Protein AF-A0A1F6K2G7-F1 (afdb_monomer_lite)

Radius of gyration: 23.12 Å; chains: 1; bounding box: 67×47×76 Å

pLDDT: mean 88.85, std 10.51, range [45.16, 98.5]

Foldseek 3Di:
DVLVVVLVVLLVVLLVVLQCVLCVNPSDHDDAADCLQQCLVQVVVVHQFRPPDPDQAFWFQDPNTTHHLFFNVSNVVVNVVCVVVVDDDQQLSLLSNLLSVLLSLLLLLLVQCCVAPNVVDDVVNSVVVSCLVSFLDCSSVLSSHRYPVSSLVSVLVSLVSVLCSLQPHDDDDLVSLLSSLLSQLLSLRGDCVSLVSSCVSVVVQVVDPVLVVLVVDDDVSVVVSVVSNVSSVVSNCVSLVVQLVSCCVVHVGSPDSSVVRTDHDPVVVVVCVVANPDHPVCVVVLCCQAAPAAFDFDDPPHGDRHDDPSHHYSCNSRVVVVVVVCVDVVVVVVVVDDPDVDPPD

Structure (mmCIF, N/CA/C/O backbone):
data_AF-A0A1F6K2G7-F1
#
_entry.id   AF-A0A1F6K2G7-F1
#
loop_
_atom_site.group_PDB
_atom_site.id
_atom_site.type_symbol
_atom_site.label_atom_id
_atom_site.label_alt_id
_atom_site.label_comp_id
_atom_site.label_asym_id
_atom_site.label_entity_id
_atom_site.label_seq_id
_atom_site.pdbx_PDB_ins_code
_atom_site.Cartn_x
_atom_site.Cartn_y
_atom_site.Cartn_z
_atom_site.occupancy
_atom_site.B_iso_or_equiv
_atom_site.auth_seq_id
_atom_site.auth_comp_id
_atom_site.auth_asym_id
_atom_site.auth_atom_id
_atom_site.pdbx_PDB_model_num
ATOM 1 N N . MET A 1 1 ? -15.855 21.975 7.489 1.00 73.50 1 MET A N 1
ATOM 2 C CA . MET A 1 1 ? -15.286 22.860 6.449 1.00 73.50 1 MET A CA 1
ATOM 3 C C . MET A 1 1 ? -13.780 23.096 6.616 1.00 73.50 1 MET A C 1
ATOM 5 O O . MET A 1 1 ? -13.041 22.699 5.730 1.00 73.50 1 MET A O 1
ATOM 9 N N . LYS A 1 2 ? -13.289 23.621 7.755 1.00 86.75 2 LYS A N 1
ATOM 10 C CA . LYS A 1 2 ? -11.849 23.926 7.958 1.00 86.75 2 LYS A CA 1
ATOM 11 C C . LYS A 1 2 ? -10.888 22.740 7.730 1.00 86.75 2 LYS A C 1
ATOM 13 O O . LYS A 1 2 ? -9.939 22.871 6.973 1.00 86.75 2 LYS A O 1
ATOM 18 N N . HIS A 1 3 ? -11.159 21.567 8.313 1.00 88.31 3 HIS A N 1
ATOM 19 C CA . HIS A 1 3 ? -10.301 20.380 8.126 1.00 88.31 3 HIS A CA 1
ATOM 20 C C . HIS A 1 3 ? -10.293 19.839 6.691 1.00 88.31 3 HIS A C 1
ATOM 22 O O . HIS A 1 3 ? -9.295 19.279 6.256 1.00 88.31 3 HIS A O 1
ATOM 28 N N . PHE A 1 4 ? -11.396 20.016 5.961 1.00 89.69 4 PHE A N 1
ATOM 29 C CA . PHE A 1 4 ? -11.484 19.613 4.561 1.00 89.69 4 PHE A CA 1
ATOM 30 C C . PHE A 1 4 ? -10.637 20.539 3.680 1.00 89.69 4 PHE A C 1
ATOM 32 O O . PHE A 1 4 ? -9.799 20.061 2.924 1.00 89.69 4 PHE A O 1
ATOM 39 N N . LEU A 1 5 ? -10.746 21.858 3.869 1.00 93.19 5 LEU A N 1
ATOM 40 C CA . LEU A 1 5 ? -9.878 22.816 3.180 1.00 93.19 5 LEU A CA 1
ATOM 41 C C . LEU A 1 5 ? -8.393 22.550 3.479 1.00 93.19 5 LEU A C 1
ATOM 43 O O . LEU A 1 5 ? -7.571 22.519 2.570 1.00 93.19 5 LEU A O 1
ATOM 47 N N . PHE A 1 6 ? -8.054 22.266 4.739 1.00 94.75 6 PHE A N 1
ATOM 48 C CA . PHE A 1 6 ? -6.681 21.929 5.113 1.00 94.75 6 PHE A CA 1
ATOM 49 C C . PHE A 1 6 ? -6.190 20.631 4.459 1.00 94.75 6 PHE A C 1
ATOM 51 O O . PHE A 1 6 ? -5.037 20.549 4.050 1.00 94.75 6 PHE A O 1
ATOM 58 N N . SER A 1 7 ? -7.062 19.631 4.297 1.00 96.62 7 SER A N 1
ATOM 59 C CA . SER A 1 7 ? -6.705 18.399 3.585 1.00 96.62 7 SER A CA 1
ATOM 60 C C . SER A 1 7 ? -6.397 18.631 2.104 1.00 96.62 7 SER A C 1
ATOM 62 O O . SER A 1 7 ? -5.490 17.996 1.576 1.00 96.62 7 SER A O 1
ATOM 64 N N . ILE A 1 8 ? -7.080 19.584 1.459 1.00 97.44 8 ILE A N 1
ATOM 65 C CA . ILE A 1 8 ? -6.787 19.991 0.077 1.00 97.44 8 ILE A CA 1
ATOM 66 C C . ILE A 1 8 ? -5.401 20.643 0.004 1.00 97.44 8 ILE A C 1
ATOM 68 O O . ILE A 1 8 ? -4.611 20.321 -0.878 1.00 97.44 8 ILE A O 1
ATOM 72 N N . ILE A 1 9 ? -5.071 21.509 0.965 1.00 97.38 9 ILE A N 1
ATOM 73 C CA . ILE A 1 9 ? -3.746 22.138 1.047 1.00 97.38 9 ILE A CA 1
ATOM 74 C C . ILE A 1 9 ? -2.655 21.077 1.250 1.00 97.38 9 ILE A C 1
ATOM 76 O O . ILE A 1 9 ? -1.672 21.072 0.513 1.00 97.38 9 ILE A O 1
ATOM 80 N N . ILE A 1 10 ? -2.843 20.145 2.195 1.00 97.75 10 ILE A N 1
ATOM 81 C CA . ILE A 1 10 ? -1.917 19.020 2.415 1.00 97.75 10 ILE A CA 1
ATOM 82 C C . ILE A 1 10 ? -1.720 18.228 1.122 1.00 97.75 10 ILE A C 1
ATOM 84 O O . ILE A 1 10 ? -0.583 17.918 0.772 1.00 97.75 10 ILE A O 1
ATOM 88 N N . PHE A 1 11 ? -2.814 17.907 0.424 1.00 98.50 11 PHE A N 1
ATOM 89 C CA . PHE A 1 11 ? -2.767 17.162 -0.828 1.00 98.50 11 PHE A CA 1
ATOM 90 C C . PHE A 1 11 ? -1.877 17.861 -1.853 1.00 98.50 11 PHE A C 1
ATOM 92 O O . PHE A 1 11 ? -0.931 17.249 -2.338 1.00 98.50 11 PHE A O 1
ATOM 99 N N . PHE A 1 12 ? -2.142 19.136 -2.152 1.00 98.31 12 PHE A N 1
ATOM 100 C CA . PHE A 1 12 ? -1.388 19.860 -3.174 1.00 98.31 12 PHE A CA 1
ATOM 101 C C . PHE A 1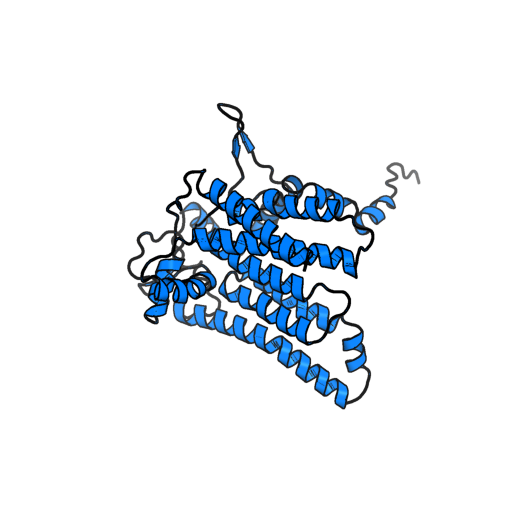 12 ? 0.070 20.079 -2.773 1.00 98.31 12 PHE A C 1
ATOM 103 O O . PHE A 1 12 ? 0.948 19.880 -3.606 1.00 98.31 12 PHE A O 1
ATOM 110 N N . ILE A 1 13 ? 0.357 20.409 -1.509 1.00 98.00 13 ILE A N 1
ATOM 111 C CA . ILE A 1 13 ? 1.743 20.530 -1.032 1.00 98.00 13 ILE A CA 1
ATOM 112 C C . ILE A 1 13 ? 2.484 19.205 -1.224 1.00 98.00 13 ILE A C 1
ATOM 114 O O . ILE A 1 13 ? 3.559 19.186 -1.821 1.00 98.00 13 ILE A O 1
ATOM 118 N N . ALA A 1 14 ? 1.906 18.092 -0.764 1.00 97.69 14 ALA A N 1
ATOM 119 C CA . ALA A 1 14 ? 2.516 16.778 -0.929 1.00 97.69 14 ALA A CA 1
ATOM 120 C C . ALA A 1 14 ? 2.704 16.428 -2.410 1.00 97.69 14 ALA A C 1
ATOM 122 O O . ALA A 1 14 ? 3.775 15.968 -2.792 1.00 97.69 14 ALA A O 1
ATOM 123 N N . PHE A 1 15 ? 1.690 16.687 -3.239 1.00 97.94 15 PHE A N 1
ATOM 124 C CA . PHE A 1 15 ? 1.722 16.433 -4.675 1.00 97.94 15 PHE A CA 1
ATOM 125 C C . PHE A 1 15 ? 2.868 17.188 -5.345 1.00 97.94 15 PHE A C 1
ATOM 127 O O . PHE A 1 15 ? 3.693 16.574 -6.015 1.00 97.94 15 PHE A O 1
ATOM 134 N N . PHE A 1 16 ? 2.967 18.503 -5.133 1.00 97.44 16 PHE A N 1
ATOM 135 C CA . PHE A 1 16 ? 4.000 19.324 -5.762 1.00 97.44 16 PHE A CA 1
ATOM 136 C C . PHE A 1 16 ? 5.402 18.984 -5.261 1.00 97.44 16 PHE A C 1
ATOM 138 O O . PHE A 1 16 ? 6.321 18.914 -6.073 1.00 97.44 16 PHE A O 1
ATOM 145 N N . VAL A 1 17 ? 5.574 18.718 -3.963 1.00 97.06 17 VAL A N 1
ATOM 146 C CA . VAL A 1 17 ? 6.877 18.307 -3.418 1.00 97.06 17 VAL A CA 1
ATOM 147 C C . VAL A 1 17 ? 7.301 16.957 -3.999 1.00 97.06 17 VAL A C 1
ATOM 149 O O . VAL A 1 17 ? 8.426 16.827 -4.475 1.00 97.06 17 VAL A O 1
ATOM 152 N N . TYR A 1 18 ? 6.408 15.966 -4.023 1.00 96.69 18 TYR A N 1
ATOM 153 C CA . TYR A 1 18 ? 6.717 14.643 -4.574 1.00 96.69 18 TYR A CA 1
ATOM 154 C C . TYR A 1 18 ? 6.962 14.706 -6.084 1.00 96.69 18 TYR A C 1
ATOM 156 O O . TYR A 1 18 ? 7.855 14.030 -6.591 1.00 96.69 18 TYR A O 1
ATOM 164 N N . PHE A 1 19 ? 6.216 15.550 -6.798 1.00 95.75 19 PHE A N 1
ATOM 165 C CA . PHE A 1 19 ? 6.413 15.786 -8.223 1.00 95.75 19 PHE A CA 1
ATOM 166 C C . PHE A 1 19 ? 7.762 16.443 -8.507 1.00 95.75 19 PHE A C 1
ATOM 168 O O . PHE A 1 19 ? 8.515 15.955 -9.350 1.00 95.75 19 PHE A O 1
ATOM 175 N N . ALA A 1 20 ? 8.117 17.493 -7.767 1.00 95.06 20 ALA A N 1
ATOM 176 C CA . ALA A 1 20 ? 9.411 18.149 -7.895 1.00 95.06 20 ALA A CA 1
ATOM 177 C C . ALA A 1 20 ? 10.554 17.168 -7.600 1.00 95.06 20 ALA A C 1
ATOM 179 O O . ALA A 1 20 ? 11.440 16.995 -8.430 1.00 95.06 20 ALA A O 1
ATOM 180 N N . VAL A 1 21 ? 10.503 16.446 -6.478 1.00 92.75 21 VAL A N 1
ATOM 181 C CA . VAL A 1 21 ? 11.562 15.496 -6.106 1.00 92.75 21 VAL A CA 1
ATOM 182 C C . VAL A 1 21 ? 11.652 14.328 -7.092 1.00 92.75 21 VAL A C 1
ATOM 184 O O . VAL A 1 21 ? 12.736 14.045 -7.603 1.00 92.75 21 VAL A O 1
ATOM 187 N N . GLY A 1 22 ? 10.533 13.675 -7.415 1.00 91.12 22 GLY A N 1
ATOM 188 C CA . GLY A 1 22 ? 10.515 12.509 -8.305 1.00 91.12 22 GLY A CA 1
ATOM 189 C C . GLY A 1 22 ? 10.949 12.826 -9.741 1.00 91.12 22 GLY A C 1
ATOM 190 O O . GLY A 1 22 ? 11.541 11.986 -10.420 1.00 91.12 22 GLY A O 1
ATOM 191 N N . THR A 1 23 ? 10.745 14.068 -10.192 1.00 91.88 23 THR A N 1
ATOM 192 C CA . THR A 1 23 ? 11.251 14.554 -11.489 1.00 91.88 23 THR A CA 1
ATOM 193 C C . THR A 1 23 ? 12.647 15.172 -11.411 1.00 91.88 23 THR A C 1
ATOM 195 O O . THR A 1 23 ? 13.153 15.645 -12.429 1.00 91.88 23 THR A O 1
ATOM 198 N N . GLN A 1 24 ? 13.290 15.184 -10.237 1.00 89.38 24 GLN A N 1
ATOM 199 C CA . GLN A 1 24 ? 14.536 15.921 -9.986 1.00 89.38 24 GLN A CA 1
ATOM 200 C C . GLN A 1 24 ? 14.455 17.382 -10.449 1.00 89.38 24 GLN A C 1
ATOM 202 O O . GLN A 1 24 ? 15.362 17.897 -11.099 1.00 89.38 24 GLN A O 1
ATOM 207 N N . TYR A 1 25 ? 13.334 18.031 -10.145 1.00 90.31 25 TYR A N 1
ATOM 208 C CA . TYR A 1 25 ? 13.034 19.426 -10.461 1.00 90.31 25 TYR A CA 1
ATOM 209 C C . TYR A 1 25 ? 12.956 19.739 -11.965 1.00 90.31 25 TYR A C 1
ATOM 211 O O . TYR A 1 25 ? 12.887 20.905 -12.343 1.00 90.31 25 TYR A O 1
ATOM 219 N N . LYS A 1 26 ? 12.903 18.715 -12.832 1.00 89.50 26 LYS A N 1
ATOM 220 C CA . LYS A 1 26 ? 12.678 18.874 -14.281 1.00 89.50 26 LYS A CA 1
ATOM 221 C C . LYS A 1 26 ? 11.197 18.938 -14.662 1.00 89.50 26 LYS A C 1
ATOM 223 O O . LYS A 1 26 ? 10.893 19.203 -15.820 1.00 89.50 26 LYS A O 1
ATOM 228 N N . PHE A 1 27 ? 10.289 18.628 -13.729 1.00 85.81 27 PHE A N 1
ATOM 229 C CA . PHE A 1 27 ? 8.829 18.625 -13.917 1.00 85.81 27 PHE A CA 1
ATOM 230 C C . PHE A 1 27 ? 8.339 17.814 -15.133 1.00 85.81 27 PHE A C 1
ATOM 232 O O . PHE A 1 27 ? 7.247 18.029 -15.654 1.00 85.81 27 PHE A O 1
ATOM 239 N N . SER A 1 28 ? 9.135 16.830 -15.551 1.00 84.50 28 SER A N 1
ATOM 240 C CA . SER A 1 28 ? 8.831 15.860 -16.599 1.00 84.50 28 SER A CA 1
ATOM 241 C C . SER A 1 28 ? 8.964 14.450 -16.019 1.00 84.50 28 SER A C 1
ATOM 243 O O . SER A 1 28 ? 9.959 14.163 -15.343 1.00 84.50 28 SER A O 1
ATOM 245 N N . PRO A 1 29 ? 7.969 13.564 -16.220 1.00 80.44 29 PRO A N 1
ATOM 246 C CA . PRO A 1 29 ? 8.067 12.184 -15.767 1.00 80.44 29 PRO A CA 1
ATOM 247 C C . PRO A 1 29 ? 9.293 11.515 -16.376 1.00 80.44 29 PRO A C 1
ATOM 249 O O . PRO A 1 29 ? 9.527 11.595 -17.581 1.00 80.44 29 PRO A O 1
ATOM 252 N N . LYS A 1 30 ? 10.066 10.826 -15.543 1.00 76.88 30 LYS A N 1
ATOM 253 C CA . LYS A 1 30 ? 11.159 9.994 -16.031 1.00 76.88 30 LYS A CA 1
ATOM 254 C C . LYS A 1 30 ? 10.603 8.709 -16.622 1.00 76.88 30 LYS A C 1
ATOM 256 O O . LYS A 1 30 ? 9.658 8.138 -16.077 1.00 76.88 30 LYS A O 1
ATOM 261 N N . TRP A 1 31 ? 11.232 8.238 -17.695 1.00 70.12 31 TRP A N 1
ATOM 262 C CA . TRP A 1 31 ? 10.995 6.881 -18.160 1.00 70.12 31 TRP A CA 1
ATOM 263 C C . TRP A 1 31 ? 11.470 5.891 -17.095 1.00 70.12 31 TRP A C 1
ATOM 265 O O . TRP A 1 31 ? 12.536 6.053 -16.498 1.00 70.12 31 TRP A O 1
ATOM 275 N N . VAL A 1 32 ? 10.632 4.900 -16.829 1.00 82.00 32 VAL A N 1
ATOM 276 C CA . VAL A 1 32 ? 10.792 3.888 -15.788 1.00 82.00 32 VAL A CA 1
ATOM 277 C C . VAL A 1 32 ? 10.192 2.591 -16.307 1.00 82.00 32 VAL A C 1
ATOM 279 O O . VAL A 1 32 ? 9.342 2.618 -17.196 1.00 82.00 32 VAL A O 1
ATOM 282 N N . LEU A 1 33 ? 10.614 1.459 -15.743 1.00 88.50 33 LEU A N 1
ATOM 283 C CA . LEU A 1 33 ? 10.043 0.163 -16.091 1.00 88.50 33 LEU A CA 1
ATOM 284 C C . LEU A 1 33 ? 8.530 0.168 -15.835 1.00 88.50 33 LEU A C 1
ATOM 286 O O . LEU A 1 33 ? 8.105 0.331 -14.688 1.00 88.50 33 LEU A O 1
ATOM 290 N N . ASP A 1 34 ? 7.737 -0.014 -16.888 1.00 91.81 34 ASP A N 1
ATOM 291 C CA . ASP A 1 34 ? 6.281 0.095 -16.846 1.00 91.81 34 ASP A CA 1
ATOM 292 C C . ASP A 1 34 ? 5.611 -1.037 -17.628 1.00 91.81 34 ASP A C 1
ATOM 294 O O . ASP A 1 34 ? 5.547 -1.035 -18.856 1.00 91.81 34 ASP A O 1
ATOM 298 N N . TYR A 1 35 ? 5.057 -1.985 -16.879 1.00 94.38 35 TYR A N 1
ATOM 299 C CA . TYR A 1 35 ? 4.206 -3.043 -17.415 1.00 94.38 35 TYR A CA 1
ATOM 300 C C . TYR A 1 35 ? 2.716 -2.771 -17.207 1.00 94.38 35 TYR A C 1
ATOM 302 O O . TYR A 1 35 ? 1.890 -3.489 -17.761 1.00 94.38 35 TYR A O 1
ATOM 310 N N . HIS A 1 36 ? 2.345 -1.738 -16.445 1.00 95.00 36 HIS A N 1
ATOM 311 C CA . HIS A 1 36 ? 0.945 -1.448 -16.125 1.00 95.00 36 HIS A CA 1
ATOM 312 C C . HIS A 1 36 ? 0.221 -0.839 -17.321 1.00 95.00 36 HIS A C 1
ATOM 314 O O . HIS A 1 36 ? -0.919 -1.217 -17.592 1.00 95.00 36 HIS A O 1
ATOM 320 N N . ASN A 1 37 ? 0.881 0.049 -18.076 1.00 94.81 37 ASN A N 1
ATOM 321 C CA . ASN A 1 37 ? 0.301 0.577 -19.315 1.00 94.81 37 ASN A CA 1
ATOM 322 C C . ASN A 1 37 ? 0.110 -0.518 -20.373 1.00 94.81 37 ASN A C 1
ATOM 324 O O . ASN A 1 37 ? -0.945 -0.568 -21.009 1.00 94.81 37 ASN A O 1
ATOM 328 N N . LEU A 1 38 ? 1.097 -1.408 -20.514 1.00 94.75 38 LEU A N 1
ATOM 329 C CA . LEU A 1 38 ? 1.059 -2.544 -21.440 1.00 94.75 38 LEU A CA 1
ATOM 330 C C . LEU A 1 38 ? -0.015 -3.567 -21.046 1.00 94.75 38 LEU A C 1
ATOM 332 O O . LEU A 1 38 ? -0.784 -4.032 -21.890 1.00 94.75 38 LEU A O 1
ATOM 336 N N . LEU A 1 39 ? -0.116 -3.881 -19.752 1.00 95.56 39 LEU A N 1
ATOM 337 C CA . LEU A 1 39 ? -1.159 -4.758 -19.234 1.00 95.56 39 LEU A CA 1
ATOM 338 C C . LEU A 1 39 ? -2.546 -4.133 -19.423 1.00 95.56 39 LEU A C 1
ATOM 340 O O . LEU A 1 39 ? -3.457 -4.824 -19.856 1.00 95.56 39 LEU A O 1
ATOM 344 N N . SER A 1 40 ? -2.707 -2.829 -19.183 1.00 95.75 40 SER A N 1
ATOM 345 C CA . SER A 1 40 ? -3.968 -2.113 -19.432 1.00 95.75 40 SER A CA 1
ATOM 346 C C . SER A 1 40 ? -4.423 -2.234 -20.893 1.00 95.75 40 SER A C 1
ATOM 348 O O . SER A 1 40 ? -5.568 -2.604 -21.145 1.00 95.75 40 SER A O 1
ATOM 350 N N . GLN A 1 41 ? -3.526 -2.023 -21.863 1.00 94.38 41 GLN A N 1
ATOM 351 C CA . GLN A 1 41 ? -3.837 -2.240 -23.284 1.00 94.38 41 GLN A CA 1
ATOM 352 C C . GLN A 1 41 ? -4.216 -3.689 -23.597 1.00 94.38 41 GLN A C 1
ATOM 354 O O . GLN A 1 41 ? -5.119 -3.943 -24.395 1.00 94.38 41 GLN A O 1
ATOM 359 N N . SER A 1 42 ? -3.535 -4.644 -22.970 1.00 95.31 42 SER A N 1
ATOM 360 C CA . SER A 1 42 ? -3.833 -6.065 -23.147 1.00 95.31 42 SER A CA 1
ATOM 361 C C . SER A 1 42 ? -5.232 -6.394 -22.618 1.00 95.31 42 SER A C 1
ATOM 363 O O . SER A 1 42 ? -6.021 -7.018 -23.326 1.00 95.31 42 SER A O 1
ATOM 365 N N . LEU A 1 43 ? -5.594 -5.871 -21.441 1.00 95.44 43 LEU A N 1
ATOM 366 C CA . LEU A 1 43 ? -6.912 -6.060 -20.826 1.00 95.44 43 LEU A CA 1
ATOM 367 C C . LEU A 1 43 ? -8.048 -5.451 -21.650 1.00 95.44 43 LEU A C 1
ATOM 369 O O . LEU A 1 43 ? -9.107 -6.066 -21.751 1.00 95.44 43 LEU A O 1
ATOM 373 N N . ILE A 1 44 ? -7.827 -4.287 -22.272 1.00 93.56 44 ILE A N 1
ATOM 374 C CA . ILE A 1 44 ? -8.794 -3.671 -23.202 1.00 93.56 44 ILE A CA 1
ATOM 375 C C . ILE A 1 44 ? -9.113 -4.621 -24.368 1.00 93.56 44 ILE A C 1
ATOM 377 O O . ILE A 1 44 ? -10.245 -4.663 -24.840 1.00 93.56 44 ILE A O 1
ATOM 381 N N . ASN A 1 45 ? -8.139 -5.430 -24.785 1.00 93.12 45 ASN A N 1
ATOM 382 C CA . ASN A 1 45 ? -8.286 -6.444 -25.828 1.00 93.12 45 ASN A CA 1
ATOM 383 C C . ASN A 1 45 ? -8.607 -7.846 -25.273 1.00 93.12 45 ASN A C 1
ATOM 385 O O . ASN A 1 45 ? -8.396 -8.841 -25.965 1.00 93.12 45 ASN A O 1
ATOM 389 N N . PHE A 1 46 ? -9.087 -7.943 -24.027 1.00 94.06 46 PHE A N 1
ATOM 390 C CA . PHE A 1 46 ? -9.417 -9.202 -23.342 1.00 94.06 46 PHE A CA 1
ATOM 391 C C . PHE A 1 46 ? -8.242 -10.192 -23.224 1.00 94.06 46 PHE A C 1
ATOM 393 O O . PHE A 1 46 ? -8.436 -11.408 -23.172 1.00 94.06 46 PHE A O 1
ATOM 400 N N . ARG A 1 47 ? -7.010 -9.678 -23.151 1.00 95.25 47 ARG A N 1
ATOM 401 C CA . ARG A 1 47 ? -5.783 -10.456 -22.935 1.00 95.25 47 ARG A CA 1
ATOM 402 C C . ARG A 1 47 ? -5.220 -10.215 -21.542 1.00 95.25 47 ARG A C 1
ATOM 404 O O . ARG A 1 47 ? -5.293 -9.111 -21.009 1.00 95.25 47 ARG A O 1
ATOM 411 N N . LEU A 1 48 ? -4.625 -11.258 -20.970 1.00 95.19 48 LEU A N 1
ATOM 412 C CA . LEU A 1 48 ? -3.903 -11.177 -19.694 1.00 95.19 48 LEU A CA 1
ATOM 413 C C . LEU A 1 48 ? -2.382 -11.184 -19.874 1.00 95.19 48 LEU A C 1
ATOM 415 O O . LEU A 1 48 ? -1.653 -10.865 -18.937 1.00 95.19 48 LEU A O 1
ATOM 419 N N . ASP A 1 49 ? -1.911 -11.585 -21.053 1.00 96.62 49 ASP A N 1
ATOM 420 C CA . ASP A 1 49 ? -0.506 -11.555 -21.429 1.00 96.62 49 ASP A CA 1
ATOM 421 C C . ASP A 1 49 ? -0.115 -10.202 -22.019 1.00 96.62 49 ASP A C 1
ATOM 423 O O . ASP A 1 49 ? -0.949 -9.510 -22.597 1.00 96.62 49 ASP A O 1
ATOM 427 N N . ILE A 1 50 ? 1.164 -9.857 -21.902 1.00 96.56 50 ILE A N 1
ATOM 428 C CA . ILE A 1 50 ? 1.761 -8.678 -22.517 1.00 96.56 50 ILE A CA 1
ATOM 429 C C . ILE A 1 50 ? 2.451 -9.126 -23.813 1.00 96.56 50 ILE A C 1
ATOM 431 O O . ILE A 1 50 ? 3.501 -9.771 -23.749 1.00 96.56 50 ILE A O 1
ATOM 435 N N . PRO A 1 51 ? 1.894 -8.815 -24.995 1.00 95.19 51 PRO A N 1
ATOM 436 C CA . PRO A 1 51 ? 2.525 -9.178 -26.255 1.00 95.19 51 PRO A CA 1
ATOM 437 C C . PRO A 1 51 ? 3.770 -8.317 -26.495 1.00 95.19 51 PRO A C 1
ATOM 439 O O . PRO A 1 51 ? 3.708 -7.096 -26.374 1.00 95.19 51 PRO A O 1
ATOM 442 N N . ASN A 1 52 ? 4.880 -8.956 -26.878 1.00 93.06 52 ASN A N 1
ATOM 443 C CA . ASN A 1 52 ? 6.137 -8.308 -27.277 1.00 93.06 52 ASN A CA 1
ATOM 444 C C . ASN A 1 52 ? 6.584 -7.184 -26.319 1.00 93.06 52 ASN A C 1
ATOM 446 O O . ASN A 1 52 ? 6.703 -6.029 -26.743 1.00 93.06 52 ASN A O 1
ATOM 450 N N . PRO A 1 53 ? 6.797 -7.484 -25.022 1.00 94.25 53 PRO A N 1
ATOM 451 C CA . PRO A 1 53 ? 7.210 -6.460 -24.080 1.00 94.25 53 PRO A CA 1
ATOM 452 C C . PRO A 1 53 ? 8.596 -5.912 -24.477 1.00 94.25 53 PRO A C 1
ATOM 454 O O . PRO A 1 53 ? 9.444 -6.671 -24.947 1.00 94.25 53 PRO A O 1
ATOM 457 N N . PRO A 1 54 ? 8.865 -4.609 -24.274 1.00 92.25 54 PRO A N 1
ATOM 458 C CA . PRO A 1 54 ? 10.145 -3.991 -24.642 1.00 92.25 54 PRO A CA 1
ATOM 459 C C . PRO A 1 54 ? 11.333 -4.542 -23.836 1.00 92.25 54 PRO A C 1
ATOM 461 O O . PRO A 1 54 ? 12.485 -4.385 -24.224 1.00 92.25 54 PRO A O 1
ATOM 464 N N . THR A 1 55 ? 11.049 -5.159 -22.693 1.00 93.56 55 THR A N 1
ATOM 465 C CA . THR A 1 55 ? 11.987 -5.893 -21.847 1.00 93.56 55 THR A CA 1
ATOM 466 C C . THR A 1 55 ? 11.218 -7.000 -21.136 1.00 93.56 55 THR A C 1
ATOM 468 O O . THR A 1 55 ? 10.017 -6.869 -20.898 1.00 93.56 55 THR A O 1
ATOM 471 N N . THR A 1 56 ? 11.897 -8.097 -20.830 1.00 94.62 56 THR A N 1
ATOM 472 C CA . THR A 1 56 ? 11.325 -9.274 -20.166 1.00 94.62 56 THR A CA 1
ATOM 473 C C . THR A 1 56 ? 11.623 -9.309 -18.670 1.00 94.62 56 THR A C 1
ATOM 475 O O . THR A 1 56 ? 11.082 -10.146 -17.956 1.00 94.62 56 THR A O 1
ATOM 478 N N . TYR A 1 57 ? 12.415 -8.353 -18.176 1.00 93.00 57 TYR A N 1
ATOM 479 C CA . TYR A 1 57 ? 12.847 -8.290 -16.785 1.00 93.00 57 TYR A CA 1
ATOM 480 C C . TYR A 1 57 ? 11.665 -8.268 -15.801 1.00 93.00 57 TYR A C 1
ATOM 482 O O . TYR A 1 57 ? 10.789 -7.408 -15.889 1.00 93.00 57 TYR A O 1
ATOM 490 N N . ASP A 1 58 ? 11.661 -9.185 -14.842 1.00 91.94 58 ASP A N 1
ATOM 491 C CA . ASP A 1 58 ? 10.605 -9.474 -13.870 1.00 91.94 58 ASP A CA 1
ATOM 492 C C . ASP A 1 58 ? 9.231 -9.884 -14.460 1.00 91.94 58 ASP A C 1
ATOM 494 O O . ASP A 1 58 ? 8.206 -9.867 -13.758 1.00 91.94 58 ASP A O 1
ATOM 498 N N . LEU A 1 59 ? 9.169 -10.275 -15.737 1.00 95.50 59 LEU A N 1
ATOM 499 C CA . LEU A 1 59 ? 7.982 -10.905 -16.324 1.00 95.50 59 LEU A CA 1
ATOM 500 C C . LEU A 1 59 ? 8.059 -12.426 -16.208 1.00 95.50 59 LEU A C 1
ATOM 502 O O . LEU A 1 59 ? 9.130 -13.017 -16.232 1.00 95.50 59 LEU A O 1
ATOM 506 N N . ALA A 1 60 ? 6.899 -13.068 -16.108 1.00 96.00 60 ALA A N 1
ATOM 507 C CA . ALA A 1 60 ? 6.782 -14.518 -16.095 1.00 96.00 60 ALA A CA 1
ATOM 508 C C . ALA A 1 60 ? 6.558 -15.061 -17.511 1.00 96.00 60 ALA A C 1
ATOM 510 O O . ALA A 1 60 ? 5.583 -14.671 -18.159 1.00 96.00 60 ALA A O 1
ATOM 511 N N . TYR A 1 61 ? 7.409 -15.982 -17.969 1.00 96.69 61 TYR A N 1
ATOM 512 C CA . TYR A 1 61 ? 7.240 -16.656 -19.257 1.00 96.69 61 TYR A CA 1
ATOM 513 C C . TYR A 1 61 ? 6.538 -18.004 -19.100 1.00 96.69 61 TYR A C 1
ATOM 515 O O . TYR A 1 61 ? 7.110 -18.963 -18.586 1.00 96.69 61 TYR A O 1
ATOM 523 N N . PHE A 1 62 ? 5.296 -18.106 -19.568 1.00 97.19 62 PHE A N 1
ATOM 524 C CA . PHE A 1 62 ? 4.517 -19.338 -19.453 1.00 97.19 62 PHE A CA 1
ATOM 525 C C . PHE A 1 62 ? 3.659 -19.577 -20.694 1.00 97.19 62 PHE A C 1
ATOM 527 O O . PHE A 1 62 ? 2.988 -18.670 -21.186 1.00 97.19 62 PHE A O 1
ATOM 534 N N . GLY A 1 63 ? 3.671 -20.807 -21.215 1.00 95.69 63 GLY A N 1
ATOM 535 C CA . GLY A 1 63 ? 2.850 -21.187 -22.371 1.00 95.69 63 GLY A CA 1
ATOM 536 C C . GLY A 1 63 ? 3.092 -20.322 -23.616 1.00 95.69 63 GLY A C 1
ATOM 537 O O . GLY A 1 63 ? 2.143 -19.994 -24.325 1.00 95.69 63 GLY A O 1
ATOM 538 N N . GLY A 1 64 ? 4.338 -19.894 -23.848 1.00 96.19 64 GLY A N 1
ATOM 539 C CA . GLY A 1 64 ? 4.704 -19.041 -24.984 1.00 96.19 64 GLY A CA 1
ATOM 540 C C . GLY A 1 64 ? 4.355 -17.556 -24.826 1.00 96.19 64 GLY A C 1
ATOM 541 O O . GLY A 1 64 ? 4.497 -16.798 -25.783 1.00 96.19 64 GLY A O 1
ATOM 542 N N . LYS A 1 65 ? 3.883 -17.131 -23.648 1.00 97.31 65 LYS A N 1
ATOM 543 C CA . LYS A 1 65 ? 3.388 -15.775 -23.374 1.00 97.31 65 LYS A CA 1
ATOM 544 C C . LYS A 1 65 ? 4.094 -15.149 -22.175 1.00 97.31 65 LYS A C 1
ATOM 546 O O . LYS A 1 65 ? 4.546 -15.855 -21.276 1.00 97.31 65 LYS A O 1
ATOM 551 N N . TRP A 1 66 ? 4.135 -13.819 -22.151 1.00 97.50 66 TRP A N 1
ATOM 552 C CA . TRP A 1 66 ? 4.681 -13.036 -21.044 1.00 97.50 66 TRP A CA 1
ATOM 553 C C . TRP A 1 66 ? 3.565 -12.502 -20.154 1.00 97.50 66 TRP A C 1
ATOM 555 O O . TRP A 1 66 ? 2.625 -11.878 -20.640 1.00 97.50 66 TRP A O 1
ATOM 565 N N . TYR A 1 67 ? 3.681 -12.700 -18.847 1.00 96.75 67 TYR A N 1
ATOM 566 C CA . TYR A 1 67 ? 2.711 -12.234 -17.861 1.00 96.75 67 TYR A CA 1
ATOM 567 C C . TYR A 1 67 ? 3.378 -11.330 -16.830 1.00 96.75 67 TYR A C 1
ATOM 569 O O . TYR A 1 67 ? 4.481 -11.606 -16.361 1.00 96.75 67 TYR A O 1
ATOM 577 N N . ALA A 1 68 ? 2.684 -10.270 -16.418 1.00 93.12 68 ALA A N 1
ATOM 578 C CA . ALA A 1 68 ? 3.138 -9.457 -15.297 1.00 93.12 68 ALA A CA 1
ATOM 579 C C . ALA A 1 68 ? 3.038 -10.265 -13.996 1.00 93.12 68 ALA A C 1
ATOM 581 O O . ALA A 1 68 ? 1.988 -10.826 -13.702 1.00 93.12 68 ALA A O 1
ATOM 582 N N . THR A 1 69 ? 4.095 -10.317 -13.193 1.00 88.25 69 THR A N 1
ATOM 583 C CA . THR A 1 69 ? 4.088 -10.995 -11.878 1.00 88.25 69 THR A CA 1
ATOM 584 C C . THR A 1 69 ? 3.399 -10.165 -10.785 1.00 88.25 69 THR A C 1
ATOM 586 O O . THR A 1 69 ? 3.039 -10.674 -9.724 1.00 88.25 69 THR A O 1
ATOM 589 N N . TRP A 1 70 ? 3.176 -8.881 -11.060 1.00 83.31 70 TRP A N 1
ATOM 590 C CA . TRP A 1 70 ? 2.547 -7.903 -10.174 1.00 83.31 70 TRP A CA 1
ATOM 591 C C . TRP A 1 70 ? 1.019 -7.946 -10.244 1.00 83.31 70 TRP A C 1
ATOM 593 O O . TRP A 1 70 ? 0.432 -8.555 -11.141 1.00 83.31 70 TRP A O 1
ATOM 603 N N . GLY A 1 71 ? 0.367 -7.258 -9.309 1.00 84.75 71 GLY A N 1
ATOM 604 C CA . GLY A 1 71 ? -1.080 -7.117 -9.322 1.00 84.75 71 GLY A CA 1
ATOM 605 C C . GLY A 1 71 ? -1.617 -6.357 -10.531 1.00 84.75 71 GLY A C 1
ATOM 606 O O . GLY A 1 71 ? -0.987 -5.450 -11.071 1.00 84.75 71 GLY A O 1
ATOM 607 N N . ILE A 1 72 ? -2.841 -6.711 -10.913 1.00 93.06 72 ILE A N 1
ATOM 608 C CA . ILE A 1 72 ? -3.611 -6.092 -11.994 1.00 93.06 72 ILE A CA 1
ATOM 609 C C . ILE A 1 72 ? -4.167 -4.706 -11.617 1.00 93.06 72 ILE A C 1
ATOM 611 O O . ILE A 1 72 ? -4.584 -3.940 -12.484 1.00 93.06 72 ILE A O 1
ATOM 615 N N . LEU A 1 73 ? -4.186 -4.362 -10.325 1.00 94.31 73 LEU A N 1
ATOM 616 C CA . LEU A 1 73 ? -4.871 -3.179 -9.802 1.00 94.31 73 LEU A CA 1
ATOM 617 C C . LEU A 1 73 ? -4.458 -1.851 -10.474 1.00 94.31 73 LEU A C 1
ATOM 619 O O . LEU A 1 73 ? -5.360 -1.099 -10.853 1.00 94.31 73 LEU A O 1
ATOM 623 N N . PRO A 1 74 ? -3.163 -1.535 -10.681 1.00 95.25 74 PRO A N 1
ATOM 624 C CA . PRO A 1 74 ? -2.791 -0.300 -11.370 1.00 95.25 74 PRO A CA 1
ATOM 625 C C . PRO A 1 74 ? -3.245 -0.283 -12.834 1.00 95.25 74 PRO A C 1
ATOM 627 O O . PRO A 1 74 ? -3.701 0.752 -13.317 1.00 95.25 74 PRO A O 1
ATOM 630 N N . ALA A 1 75 ? -3.186 -1.428 -13.522 1.00 95.81 75 ALA A N 1
ATOM 631 C CA . ALA A 1 75 ? -3.658 -1.553 -14.898 1.00 95.81 75 ALA A CA 1
ATOM 632 C C . ALA A 1 75 ? -5.168 -1.285 -15.004 1.00 95.81 75 ALA A C 1
ATOM 634 O O . ALA A 1 75 ? -5.587 -0.547 -15.890 1.00 95.81 75 ALA A O 1
ATOM 635 N N . LEU A 1 76 ? -5.982 -1.774 -14.057 1.00 96.06 76 LEU A N 1
ATOM 636 C CA . LEU A 1 76 ? -7.426 -1.485 -14.027 1.00 96.06 76 LEU A CA 1
ATOM 637 C C . LEU A 1 76 ? -7.733 0.014 -13.901 1.00 96.06 76 LEU A C 1
ATOM 639 O O . LEU A 1 76 ? -8.696 0.494 -14.493 1.00 96.06 76 LEU A O 1
ATOM 643 N N . ILE A 1 77 ? -6.917 0.760 -13.151 1.00 96.06 77 ILE A N 1
ATOM 644 C CA . ILE A 1 77 ? -7.056 2.220 -13.016 1.00 96.06 77 ILE A CA 1
ATOM 645 C C . ILE A 1 77 ? -6.657 2.931 -14.315 1.00 96.06 77 ILE A C 1
ATOM 647 O O . ILE A 1 77 ? -7.240 3.960 -14.659 1.00 96.06 77 ILE A O 1
ATOM 651 N N . LEU A 1 78 ? -5.678 2.392 -15.045 1.00 96.19 78 LEU A N 1
ATOM 652 C CA . LEU A 1 78 ? -5.212 2.959 -16.309 1.00 96.19 78 LEU A CA 1
ATOM 653 C C . LEU A 1 78 ? -6.217 2.789 -17.450 1.00 96.19 78 LEU A C 1
ATOM 655 O O . LEU A 1 78 ? -6.284 3.690 -18.280 1.00 96.19 78 LEU A O 1
ATOM 659 N N . ILE A 1 79 ? -7.027 1.725 -17.471 1.00 95.94 79 ILE A N 1
ATOM 660 C CA . ILE A 1 79 ? -8.015 1.467 -18.537 1.00 95.94 79 ILE A CA 1
ATOM 661 C C . ILE A 1 79 ? -8.880 2.703 -18.854 1.00 95.94 79 ILE A C 1
ATOM 663 O O . ILE A 1 79 ? -8.825 3.183 -19.990 1.00 95.94 79 ILE A O 1
ATOM 667 N N . PRO A 1 80 ? -9.646 3.284 -17.902 1.00 95.12 80 PRO A N 1
ATOM 668 C CA . PRO A 1 80 ? -10.477 4.448 -18.208 1.00 95.12 80 PRO A CA 1
ATOM 669 C C . PRO A 1 80 ? -9.650 5.686 -18.585 1.00 95.12 80 PRO A C 1
ATOM 671 O O . PRO A 1 80 ? -10.082 6.487 -19.411 1.00 95.12 80 PRO A O 1
ATOM 674 N N . LEU A 1 81 ? -8.447 5.850 -18.026 1.00 93.44 81 LEU A N 1
ATOM 675 C CA . LEU A 1 81 ? -7.583 6.999 -18.316 1.00 93.44 81 LEU A CA 1
ATOM 676 C C . LEU A 1 81 ? -7.002 6.936 -19.733 1.00 93.44 81 LEU A C 1
ATOM 678 O O . LEU A 1 81 ? -6.966 7.951 -20.430 1.00 93.44 81 LEU A O 1
ATOM 682 N N . GLN A 1 82 ? -6.579 5.748 -20.162 1.00 92.25 82 GLN A N 1
ATOM 683 C CA . GLN A 1 82 ? -6.103 5.486 -21.517 1.00 92.25 82 GLN A CA 1
ATOM 684 C C . GLN A 1 82 ? -7.241 5.601 -22.530 1.00 92.25 82 GLN A C 1
ATOM 686 O O . GLN A 1 82 ? -7.026 6.165 -23.596 1.00 92.25 82 GLN A O 1
ATOM 691 N N . TYR A 1 83 ? -8.453 5.148 -22.189 1.00 90.00 83 TYR A N 1
ATOM 692 C CA . TYR A 1 83 ? -9.622 5.302 -23.060 1.00 90.00 83 TYR A CA 1
ATOM 693 C C . TYR A 1 83 ? -9.951 6.779 -23.324 1.00 90.00 83 TYR A C 1
ATOM 695 O O . TYR A 1 83 ? -10.205 7.164 -24.460 1.00 90.00 83 TYR A O 1
ATOM 703 N N . ILE A 1 84 ? -9.884 7.630 -22.292 1.00 91.50 84 ILE A N 1
ATOM 704 C CA . ILE A 1 84 ? -10.144 9.074 -22.424 1.00 91.50 84 ILE A CA 1
ATOM 705 C C . ILE A 1 84 ? -9.013 9.792 -23.176 1.00 91.50 84 ILE A C 1
ATOM 707 O O . ILE A 1 84 ? -9.278 10.700 -23.960 1.00 91.50 84 ILE A O 1
ATOM 711 N N . ARG A 1 85 ? -7.746 9.438 -22.919 1.00 88.50 85 ARG A N 1
ATOM 712 C CA . ARG A 1 85 ? -6.588 10.138 -23.507 1.00 88.50 85 ARG A CA 1
ATOM 713 C C . ARG A 1 85 ? -6.111 9.578 -24.843 1.00 88.50 85 ARG A C 1
ATOM 715 O O . ARG A 1 85 ? -5.337 10.256 -25.512 1.00 88.50 85 ARG A O 1
ATOM 722 N N . GLY A 1 86 ? -6.499 8.356 -25.193 1.00 85.75 86 GLY A N 1
ATOM 723 C CA . GLY A 1 86 ? -6.036 7.646 -26.386 1.00 85.75 86 GLY A CA 1
ATOM 724 C C . GLY A 1 86 ? -4.551 7.260 -26.374 1.00 85.75 86 GLY A C 1
ATOM 725 O O . GLY A 1 86 ? -4.018 6.885 -27.411 1.00 85.75 86 GLY A O 1
ATOM 726 N N . GLN A 1 87 ? -3.854 7.372 -25.237 1.00 86.81 87 GLN A N 1
ATOM 727 C CA . GLN A 1 87 ? -2.409 7.132 -25.146 1.00 86.81 87 GLN A CA 1
ATOM 728 C C . GLN A 1 87 ? -1.980 6.639 -23.761 1.00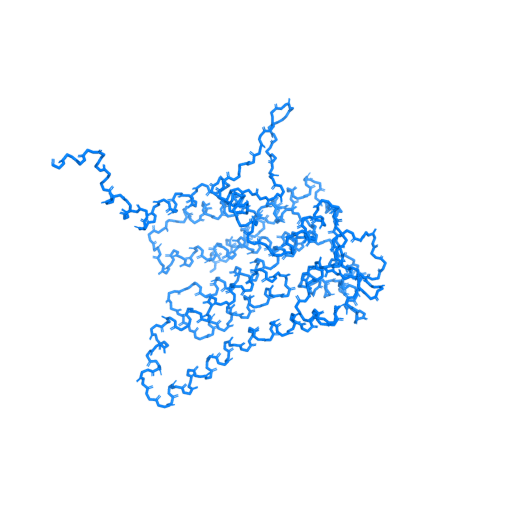 86.81 87 GLN A C 1
ATOM 730 O O . GLN A 1 87 ? -2.751 6.689 -22.799 1.00 86.81 87 GLN A O 1
ATOM 735 N N . PHE A 1 88 ? -0.720 6.203 -23.658 1.00 90.19 88 PHE A N 1
ATOM 736 C CA . PHE A 1 88 ? -0.089 5.849 -22.389 1.00 90.19 88 PHE A CA 1
ATOM 737 C C . PHE A 1 88 ? -0.098 7.003 -21.394 1.00 90.19 88 PHE A C 1
ATOM 739 O O . PHE A 1 88 ? 0.133 8.165 -21.729 1.00 90.19 88 PHE A O 1
ATOM 746 N N . ILE A 1 89 ? -0.339 6.649 -20.135 1.00 91.56 89 ILE A N 1
ATOM 747 C CA . ILE A 1 89 ? -0.326 7.580 -19.015 1.00 91.56 89 ILE A CA 1
ATOM 748 C C . ILE A 1 89 ? 0.903 7.257 -18.179 1.00 91.56 89 ILE A C 1
ATOM 750 O O . ILE A 1 89 ? 0.951 6.164 -17.619 1.00 91.56 89 ILE A O 1
ATOM 754 N N . PRO A 1 90 ? 1.876 8.171 -18.031 1.00 92.31 90 PRO A N 1
ATOM 755 C CA . PRO A 1 90 ? 3.022 7.927 -17.167 1.00 92.31 90 PRO A CA 1
ATOM 756 C C . PRO A 1 90 ? 2.563 7.502 -15.766 1.00 92.31 90 PRO A C 1
ATOM 758 O O . PRO A 1 90 ? 1.924 8.273 -15.045 1.00 92.31 90 PRO A O 1
ATOM 761 N N . THR A 1 91 ? 2.887 6.270 -15.376 1.00 93.44 91 THR A N 1
ATOM 762 C CA . THR A 1 91 ? 2.475 5.660 -14.098 1.00 93.44 91 THR A CA 1
ATOM 763 C C . THR A 1 91 ? 2.954 6.451 -12.884 1.00 93.44 91 THR A C 1
ATOM 765 O O . THR A 1 91 ? 2.338 6.410 -11.820 1.00 93.44 91 THR A O 1
ATOM 768 N N . PHE A 1 92 ? 4.009 7.245 -13.058 1.00 94.00 92 PHE A N 1
ATOM 769 C CA . PHE A 1 92 ? 4.476 8.232 -12.095 1.00 94.00 92 PHE A CA 1
ATOM 770 C C . PHE A 1 92 ? 3.366 9.173 -11.594 1.00 94.00 92 PHE A C 1
ATOM 772 O O . PHE A 1 92 ? 3.307 9.459 -10.398 1.00 94.00 92 PHE A O 1
ATOM 779 N N . TYR A 1 93 ? 2.435 9.591 -12.459 1.00 93.88 93 TYR A N 1
ATOM 780 C CA . TYR A 1 93 ? 1.305 10.425 -12.037 1.00 93.88 93 TYR A CA 1
ATOM 781 C C . TYR A 1 93 ? 0.363 9.691 -11.080 1.00 93.88 93 TYR A C 1
ATOM 783 O O . TYR A 1 93 ? -0.136 10.304 -10.137 1.00 93.88 93 TYR A O 1
ATOM 791 N N . LEU A 1 94 ? 0.154 8.383 -11.277 1.00 95.19 94 LEU A N 1
ATOM 792 C CA . LEU A 1 94 ? -0.604 7.569 -10.326 1.00 95.19 94 LEU A CA 1
ATOM 793 C C . LEU A 1 94 ? 0.139 7.466 -8.992 1.00 95.19 94 LEU A C 1
ATOM 795 O O . LEU A 1 94 ? -0.476 7.646 -7.943 1.00 95.19 94 LEU A O 1
ATOM 799 N N . SER A 1 95 ? 1.455 7.237 -9.029 1.00 95.25 95 SER A N 1
ATOM 800 C CA . SER A 1 95 ? 2.275 7.149 -7.815 1.00 95.25 95 SER A CA 1
ATOM 801 C C . SER A 1 95 ? 2.146 8.408 -6.954 1.00 95.25 95 SER A C 1
ATOM 803 O O . SER A 1 95 ? 1.797 8.313 -5.776 1.00 95.25 95 SER A O 1
ATOM 805 N N . ILE A 1 96 ? 2.302 9.600 -7.542 1.00 96.31 96 ILE A N 1
ATOM 806 C CA . ILE A 1 96 ? 2.176 10.860 -6.795 1.00 96.31 96 ILE A CA 1
ATOM 807 C C . ILE A 1 96 ? 0.743 11.065 -6.308 1.00 96.31 96 ILE A C 1
ATOM 809 O O . ILE A 1 96 ? 0.544 11.356 -5.131 1.00 96.31 96 ILE A O 1
ATOM 813 N N . LEU A 1 97 ? -0.256 10.872 -7.177 1.00 97.50 97 LEU A N 1
ATOM 814 C CA . LEU A 1 97 ? -1.668 11.054 -6.834 1.00 97.50 97 LEU A CA 1
ATOM 815 C C . LEU A 1 97 ? -2.048 10.244 -5.590 1.00 97.50 97 LEU A C 1
ATOM 817 O O . LEU A 1 97 ? -2.527 10.798 -4.597 1.00 97.50 97 LEU A O 1
ATOM 821 N N . PHE A 1 98 ? -1.800 8.936 -5.626 1.00 98.00 98 PHE A N 1
ATOM 822 C CA . PHE A 1 98 ? -2.159 8.039 -4.532 1.00 98.00 98 PHE A CA 1
ATOM 823 C C . PHE A 1 98 ? -1.256 8.223 -3.307 1.00 98.00 98 PHE A C 1
ATOM 825 O O . PHE A 1 98 ? -1.724 8.065 -2.177 1.00 98.00 98 PHE A O 1
ATOM 832 N N . SER A 1 99 ? -0.002 8.646 -3.482 1.00 98.00 99 SER A N 1
ATOM 833 C CA . SER A 1 99 ? 0.873 9.005 -2.360 1.00 98.00 99 SER A CA 1
ATOM 834 C C . SER A 1 99 ? 0.388 10.248 -1.617 1.00 98.00 99 SER A C 1
ATOM 836 O O . SER A 1 99 ? 0.339 10.252 -0.385 1.00 98.00 99 SER A O 1
ATOM 838 N N . SER A 1 100 ? -0.042 11.283 -2.339 1.00 98.44 100 SER A N 1
ATOM 839 C CA . SER A 1 100 ? -0.630 12.485 -1.741 1.00 98.44 100 SER A CA 1
ATOM 840 C C . SER A 1 100 ? -1.960 12.173 -1.053 1.00 98.44 100 SER A C 1
ATOM 842 O O . SER A 1 100 ? -2.199 12.636 0.065 1.00 98.44 100 SER A O 1
ATOM 844 N N . MET A 1 101 ? -2.805 11.326 -1.656 1.00 98.44 101 MET A N 1
ATOM 845 C CA . MET A 1 101 ? -4.034 10.854 -1.005 1.00 98.44 101 MET A CA 1
ATOM 846 C C . MET A 1 101 ? -3.743 10.053 0.271 1.00 98.44 101 MET A C 1
ATOM 848 O O . MET A 1 101 ? -4.423 10.244 1.279 1.00 98.44 101 MET A O 1
ATOM 852 N N . ASN A 1 102 ? -2.713 9.205 0.274 1.00 98.12 102 ASN A N 1
ATOM 853 C CA . ASN A 1 102 ? -2.283 8.465 1.462 1.00 98.12 102 ASN A CA 1
ATOM 854 C C . ASN A 1 102 ? -1.950 9.391 2.637 1.00 98.12 102 ASN A C 1
ATOM 856 O O . ASN A 1 102 ? -2.403 9.159 3.760 1.00 98.12 102 ASN A O 1
ATOM 860 N N . ILE A 1 103 ? -1.221 10.480 2.378 1.00 98.31 103 ILE A N 1
ATOM 861 C CA . ILE A 1 103 ? -0.890 11.488 3.395 1.00 98.31 103 ILE A CA 1
ATOM 862 C C . ILE A 1 103 ? -2.168 12.160 3.922 1.00 98.31 103 ILE A C 1
ATOM 864 O O . ILE A 1 103 ? -2.338 12.313 5.132 1.00 98.31 103 ILE A O 1
ATOM 868 N N . VAL A 1 104 ? -3.121 12.491 3.048 1.00 98.44 104 VAL A N 1
ATOM 869 C CA . VAL A 1 104 ? -4.420 13.052 3.460 1.00 98.44 104 VAL A CA 1
ATOM 870 C C . VAL A 1 104 ? -5.212 12.089 4.349 1.00 98.44 104 VAL A C 1
ATOM 872 O O . VAL A 1 104 ? -5.753 12.496 5.382 1.00 98.44 104 VAL A O 1
ATOM 875 N N . PHE A 1 105 ? -5.275 10.805 3.999 1.00 98.19 105 PHE A N 1
ATOM 876 C CA . PHE A 1 105 ? -5.970 9.821 4.829 1.00 98.19 105 PHE A CA 1
ATOM 877 C C . PHE A 1 105 ? -5.258 9.580 6.163 1.00 98.19 105 PHE A C 1
ATOM 879 O O . PHE A 1 105 ? -5.938 9.440 7.183 1.00 98.19 105 PHE A O 1
ATOM 886 N N . MET A 1 106 ? -3.923 9.636 6.197 1.00 98.06 106 MET A N 1
ATOM 887 C CA . MET A 1 106 ? -3.171 9.635 7.453 1.00 98.06 106 MET A CA 1
ATOM 888 C C . MET A 1 106 ? -3.531 10.855 8.316 1.00 98.06 106 MET A C 1
ATOM 890 O O . MET A 1 106 ? -3.792 10.707 9.510 1.00 98.06 106 MET A O 1
ATOM 894 N N . TYR A 1 107 ? -3.645 12.053 7.731 1.00 98.19 107 TYR A N 1
ATOM 895 C CA . TYR A 1 107 ? -4.116 13.241 8.453 1.00 98.19 107 TYR A CA 1
ATOM 896 C C . TYR A 1 107 ? -5.510 13.028 9.061 1.00 98.19 107 TYR A C 1
ATOM 898 O O . TYR A 1 107 ? -5.721 13.299 10.248 1.00 98.19 107 TYR A O 1
ATOM 906 N N . PHE A 1 108 ? -6.458 12.479 8.296 1.00 98.12 108 PHE A N 1
ATOM 907 C CA . PHE A 1 108 ? -7.788 12.172 8.824 1.00 98.12 108 PHE A CA 1
ATOM 908 C C . PHE A 1 108 ? -7.770 11.089 9.907 1.00 98.12 108 PHE A C 1
ATOM 910 O O . PHE A 1 108 ? -8.540 11.183 10.871 1.00 98.12 108 PHE A O 1
ATOM 917 N N . LEU A 1 109 ? -6.903 10.085 9.784 1.00 97.94 109 LEU A N 1
ATOM 918 C CA . LEU A 1 109 ? -6.709 9.064 10.809 1.00 97.94 109 LEU A CA 1
ATOM 919 C C . LEU A 1 109 ? -6.168 9.685 12.105 1.00 97.94 109 LEU A C 1
ATOM 921 O O . LEU A 1 109 ? -6.721 9.426 13.173 1.00 97.94 109 LEU A O 1
ATOM 925 N N . LEU A 1 110 ? -5.174 10.572 12.024 1.00 96.94 110 LEU A N 1
ATOM 926 C CA . LEU A 1 110 ? -4.614 11.287 13.177 1.00 96.94 110 LEU A CA 1
ATOM 927 C C . LEU A 1 110 ? -5.632 12.227 13.839 1.00 96.94 110 LEU A C 1
ATOM 929 O O . LEU A 1 110 ? -5.736 12.257 15.069 1.00 96.94 110 LEU A O 1
ATOM 933 N N . LEU A 1 111 ? -6.436 12.951 13.052 1.00 97.44 111 LEU A N 1
ATOM 934 C CA . LEU A 1 111 ? -7.549 13.749 13.582 1.00 97.44 111 LEU A CA 1
ATOM 935 C C . LEU A 1 111 ? -8.565 12.876 14.320 1.00 97.44 111 LEU A C 1
ATOM 937 O O . LEU A 1 111 ? -9.085 13.271 15.367 1.00 97.44 111 LEU A O 1
ATOM 941 N N . ARG A 1 112 ? -8.845 11.680 13.796 1.00 96.81 112 ARG A N 1
ATOM 942 C CA . ARG A 1 112 ? -9.743 10.736 14.455 1.00 96.81 112 ARG A CA 1
ATOM 943 C C . ARG A 1 112 ? -9.144 10.180 15.740 1.00 96.81 112 ARG A C 1
ATOM 945 O O . ARG A 1 112 ? -9.852 10.128 16.742 1.00 96.81 112 ARG A O 1
ATOM 952 N N . ILE A 1 113 ? -7.860 9.820 15.730 1.00 96.06 113 ILE A N 1
ATOM 953 C CA . ILE A 1 113 ? -7.119 9.410 16.928 1.00 96.06 113 ILE A CA 1
ATOM 954 C C . ILE A 1 113 ? -7.246 10.490 17.999 1.00 96.06 113 ILE A C 1
ATOM 956 O O . ILE A 1 113 ? -7.680 10.185 19.109 1.00 96.06 113 ILE A O 1
ATOM 960 N N . LYS A 1 114 ? -6.975 11.754 17.654 1.00 95.75 114 LYS A N 1
ATOM 961 C CA . LYS A 1 114 ? -7.164 12.881 18.573 1.00 95.75 114 LYS A CA 1
ATOM 962 C C . LYS A 1 114 ? -8.598 12.943 19.098 1.00 95.75 114 LYS A C 1
ATOM 964 O O . LYS A 1 114 ? -8.803 12.985 20.302 1.00 95.75 114 LYS A O 1
ATOM 969 N N . ARG A 1 115 ? -9.597 12.944 18.215 1.00 96.44 115 ARG A N 1
ATOM 970 C CA . ARG A 1 115 ? -11.003 13.131 18.608 1.00 96.44 115 ARG A CA 1
ATOM 971 C C . ARG A 1 115 ? -11.534 12.007 19.500 1.00 96.44 115 ARG A C 1
ATOM 973 O O . ARG A 1 115 ? -12.308 12.275 20.411 1.00 96.44 115 ARG A O 1
ATOM 980 N N . GLU A 1 116 ? -11.184 10.760 19.205 1.00 96.50 116 GLU A N 1
ATOM 981 C CA . GLU A 1 116 ? -11.861 9.593 19.784 1.00 96.50 116 GLU A CA 1
ATOM 982 C C . GLU A 1 116 ? -11.042 8.854 20.845 1.00 96.50 116 GLU A C 1
ATOM 984 O O . GLU A 1 116 ? -11.630 8.200 21.710 1.00 96.50 116 GLU A O 1
ATOM 989 N N . PHE A 1 117 ? -9.712 8.955 20.794 1.00 94.50 117 PHE A N 1
ATOM 990 C CA . PHE A 1 117 ? -8.807 8.160 21.628 1.00 94.50 117 PHE A CA 1
ATOM 991 C C . PHE A 1 117 ? -7.858 9.021 22.464 1.00 94.50 117 PHE A C 1
ATOM 993 O O . PHE A 1 117 ? -7.615 8.694 23.621 1.00 94.50 117 PHE A O 1
ATOM 1000 N N . LEU A 1 118 ? -7.350 10.129 21.913 1.00 94.69 118 LEU A N 1
ATOM 1001 C CA . LEU A 1 118 ? -6.359 10.997 22.558 1.00 94.69 118 LEU A CA 1
ATOM 1002 C C . LEU A 1 118 ? -6.751 12.491 22.482 1.00 94.69 118 LEU A C 1
ATOM 1004 O O . LEU A 1 118 ? -6.056 13.265 21.818 1.00 94.69 118 LEU A O 1
ATOM 1008 N N . PRO A 1 119 ? -7.816 12.944 23.182 1.00 94.50 119 PRO A N 1
ATOM 1009 C CA . PRO A 1 119 ? -8.292 14.336 23.107 1.00 94.50 119 PRO A CA 1
ATOM 1010 C C . PRO A 1 119 ? -7.219 15.382 23.435 1.00 94.50 119 PRO A C 1
ATOM 1012 O O . PRO A 1 119 ? -7.165 16.439 22.799 1.00 94.50 119 PRO A O 1
ATOM 1015 N N . GLN A 1 120 ? -6.317 15.030 24.357 1.00 93.75 120 GLN A N 1
ATOM 1016 C CA . GLN A 1 120 ? -5.196 15.849 24.832 1.00 93.75 120 GLN A CA 1
ATOM 1017 C C . GLN A 1 120 ? -4.066 16.021 23.797 1.00 93.75 120 GLN A C 1
ATOM 1019 O O . GLN A 1 120 ? -3.155 16.821 23.993 1.00 93.75 120 GLN A O 1
ATOM 1024 N N . MET A 1 121 ? -4.079 15.275 22.687 1.00 93.31 121 MET A N 1
ATOM 1025 C CA . MET A 1 121 ? -3.045 15.375 21.656 1.00 93.31 121 MET A CA 1
ATOM 1026 C C . MET A 1 121 ? -3.129 16.727 20.942 1.00 93.31 121 MET A C 1
ATOM 1028 O O . MET A 1 121 ? -4.155 17.047 20.347 1.00 93.31 121 MET A O 1
ATOM 1032 N N . SER A 1 122 ? -2.071 17.537 20.974 1.00 95.00 122 SER A N 1
ATOM 1033 C CA . SER A 1 122 ? -2.059 18.831 20.280 1.00 95.00 122 SER A CA 1
ATOM 1034 C C . SER A 1 122 ? -2.046 18.670 18.753 1.00 95.00 122 SER A C 1
ATOM 1036 O O . SER A 1 122 ? -1.580 17.660 18.222 1.00 95.00 122 SER A O 1
ATOM 1038 N N . TYR A 1 123 ? -2.529 19.684 18.026 1.00 94.81 123 TYR A N 1
ATOM 1039 C CA . TYR A 1 123 ? -2.442 19.710 16.558 1.00 94.81 123 TYR A CA 1
ATOM 1040 C C . TYR A 1 123 ? -0.994 19.743 16.062 1.00 94.81 123 TYR A C 1
ATOM 1042 O O . TYR A 1 123 ? -0.682 19.119 15.057 1.00 94.81 123 TYR A O 1
ATOM 1050 N N . PHE A 1 124 ? -0.091 20.379 16.810 1.00 94.81 124 PHE A N 1
ATOM 1051 C CA . PHE A 1 124 ? 1.342 20.347 16.523 1.00 94.81 124 PHE A CA 1
ATOM 1052 C C . PHE A 1 124 ? 1.882 18.911 16.424 1.00 94.81 124 PHE A C 1
ATOM 1054 O O . PHE A 1 124 ? 2.556 18.570 15.456 1.00 94.81 124 PHE A O 1
ATOM 1061 N N . ARG A 1 125 ? 1.504 18.030 17.365 1.00 92.25 125 ARG A N 1
ATOM 1062 C CA . ARG A 1 125 ? 1.884 16.608 17.311 1.00 92.25 125 ARG A CA 1
ATOM 1063 C C . ARG A 1 125 ? 1.307 15.909 16.080 1.00 92.25 125 ARG A C 1
ATOM 1065 O O . ARG A 1 125 ? 2.017 15.124 15.467 1.00 92.25 125 ARG A O 1
ATOM 1072 N N . ILE A 1 126 ? 0.062 16.211 15.692 1.00 94.25 126 ILE A N 1
ATOM 1073 C CA . ILE A 1 126 ? -0.535 15.687 14.447 1.00 94.25 126 ILE A CA 1
ATOM 1074 C C . ILE A 1 126 ? 0.339 16.047 13.246 1.00 94.25 126 ILE A C 1
ATOM 1076 O O . ILE A 1 126 ? 0.644 15.173 12.443 1.00 94.25 126 ILE A O 1
ATOM 1080 N N . TYR A 1 127 ? 0.752 17.308 13.132 1.00 94.94 127 TYR A N 1
ATOM 1081 C CA . TYR A 1 127 ? 1.543 17.763 11.991 1.00 94.94 127 TYR A CA 1
ATOM 1082 C C . TYR A 1 127 ? 2.954 17.174 11.983 1.00 94.94 127 TYR A C 1
ATOM 1084 O O . TYR A 1 127 ? 3.412 16.771 10.921 1.00 94.94 127 TYR A O 1
ATOM 1092 N N . ILE A 1 128 ? 3.600 17.013 13.143 1.00 93.38 128 ILE A N 1
ATOM 1093 C CA . ILE A 1 128 ? 4.874 16.281 13.231 1.00 93.38 128 ILE A CA 1
ATOM 1094 C C . ILE A 1 128 ? 4.708 14.839 12.743 1.00 93.38 128 ILE A C 1
ATOM 1096 O O . ILE A 1 128 ? 5.476 14.396 11.896 1.00 93.38 128 ILE A O 1
ATOM 1100 N N . PHE A 1 129 ? 3.699 14.107 13.231 1.00 92.81 129 PHE A N 1
ATOM 1101 C CA . PHE A 1 129 ? 3.459 12.733 12.774 1.00 92.81 129 PHE A CA 1
ATOM 1102 C C . PHE A 1 129 ? 3.161 12.665 11.279 1.00 92.81 129 PHE A C 1
ATOM 1104 O O . PHE A 1 129 ? 3.605 11.736 10.611 1.00 92.81 129 PHE A O 1
ATOM 1111 N N . LEU A 1 130 ? 2.437 13.650 10.750 1.00 95.75 130 LEU A N 1
ATOM 1112 C CA . LEU A 1 130 ? 2.135 13.726 9.330 1.00 95.75 130 LEU A CA 1
ATOM 1113 C C . LEU A 1 130 ? 3.393 13.976 8.489 1.00 95.75 130 LEU A C 1
ATOM 1115 O O . LEU A 1 130 ? 3.571 13.305 7.478 1.00 95.75 130 LEU A O 1
ATOM 1119 N N . LEU A 1 131 ? 4.273 14.887 8.917 1.00 94.94 131 LEU A N 1
ATOM 1120 C CA . LEU A 1 131 ? 5.560 15.144 8.262 1.00 94.94 131 LEU A CA 1
ATOM 1121 C C . LEU A 1 131 ? 6.458 13.906 8.301 1.00 94.94 131 LEU A C 1
ATOM 1123 O O . LEU A 1 131 ? 7.025 13.525 7.284 1.00 94.94 131 LEU A O 1
ATOM 1127 N N . LEU A 1 132 ? 6.537 13.233 9.449 1.00 92.88 132 LEU A N 1
ATOM 1128 C CA . LEU A 1 132 ? 7.298 11.992 9.589 1.00 92.88 132 LEU A CA 1
ATOM 1129 C C . LEU A 1 132 ? 6.735 10.874 8.716 1.00 92.88 132 LEU A C 1
ATOM 1131 O O . LEU A 1 132 ? 7.498 10.156 8.088 1.00 92.88 132 LEU A O 1
ATOM 1135 N N . PHE A 1 133 ? 5.414 10.744 8.618 1.00 93.75 133 PHE A N 1
ATOM 1136 C CA . PHE A 1 133 ? 4.808 9.796 7.690 1.00 93.75 133 PHE A CA 1
ATOM 1137 C C . PHE A 1 133 ? 5.147 10.148 6.234 1.00 93.75 133 PHE A C 1
ATOM 1139 O O . PHE A 1 133 ? 5.562 9.274 5.476 1.00 93.75 133 PHE A O 1
ATOM 1146 N N . ALA A 1 134 ? 5.011 11.423 5.860 1.00 95.31 134 ALA A N 1
ATOM 1147 C CA . ALA A 1 134 ? 5.214 11.901 4.496 1.00 95.31 134 ALA A CA 1
ATOM 1148 C C . ALA A 1 134 ? 6.682 11.903 4.042 1.00 95.31 134 ALA A C 1
ATOM 1150 O O . ALA A 1 134 ? 6.922 11.793 2.847 1.00 95.31 134 ALA A O 1
ATOM 1151 N N . PHE A 1 135 ? 7.656 12.039 4.942 1.00 92.00 135 PHE A N 1
ATOM 1152 C CA . PHE A 1 135 ? 9.071 12.205 4.569 1.00 92.00 135 PHE A CA 1
ATOM 1153 C C . PHE A 1 135 ? 10.024 11.239 5.280 1.00 92.00 135 PHE A C 1
ATOM 1155 O O . PHE A 1 135 ? 11.100 10.957 4.771 1.00 92.00 135 PHE A O 1
ATOM 1162 N N . GLY A 1 136 ? 9.633 10.712 6.439 1.00 87.44 136 GLY A N 1
ATOM 1163 C CA . GLY A 1 136 ? 10.435 9.806 7.268 1.00 87.44 136 GLY A CA 1
ATOM 1164 C C . GLY A 1 136 ? 10.066 8.330 7.117 1.00 87.44 136 GLY A C 1
ATOM 1165 O O . GLY A 1 136 ? 10.498 7.507 7.917 1.00 87.44 136 GLY A O 1
ATOM 1166 N N . THR A 1 137 ? 9.253 7.955 6.129 1.00 88.50 137 THR A N 1
ATOM 1167 C CA . THR A 1 137 ? 8.931 6.545 5.861 1.00 88.50 137 THR A CA 1
ATOM 1168 C C . THR A 1 137 ? 9.174 6.192 4.400 1.00 88.50 137 THR A C 1
ATOM 1170 O O . THR A 1 137 ? 9.384 7.063 3.553 1.00 88.50 137 THR A O 1
ATOM 1173 N N . THR A 1 138 ? 9.083 4.900 4.078 1.00 88.56 138 THR A N 1
ATOM 1174 C CA . THR A 1 138 ? 9.144 4.403 2.696 1.00 88.56 138 THR A CA 1
ATOM 1175 C C . THR A 1 138 ? 8.081 5.026 1.786 1.00 88.56 138 THR A C 1
ATOM 1177 O O . THR A 1 138 ? 8.265 5.020 0.574 1.00 88.56 138 THR A O 1
ATOM 1180 N N . GLN A 1 139 ? 7.026 5.636 2.345 1.00 92.75 139 GLN A N 1
ATOM 1181 C CA . GLN A 1 139 ? 6.046 6.454 1.624 1.00 92.75 139 GLN A CA 1
ATOM 1182 C C . GLN A 1 139 ? 6.710 7.476 0.689 1.00 92.75 139 GLN A C 1
ATOM 1184 O O . GLN A 1 139 ? 6.272 7.629 -0.448 1.00 92.75 139 GLN A O 1
ATOM 1189 N N . PHE A 1 140 ? 7.769 8.152 1.149 1.00 92.12 140 PHE A N 1
ATOM 1190 C CA . PHE A 1 140 ? 8.460 9.169 0.357 1.00 92.12 140 PHE A CA 1
ATOM 1191 C C . PHE A 1 140 ? 9.224 8.559 -0.818 1.00 92.12 140 PHE A C 1
ATOM 1193 O O . PHE A 1 140 ? 9.060 8.982 -1.961 1.00 92.12 140 PHE A O 1
ATOM 1200 N N . TYR A 1 141 ? 10.024 7.527 -0.543 1.00 88.69 141 TYR A N 1
ATOM 1201 C CA . TYR A 1 141 ? 10.816 6.834 -1.559 1.00 88.69 141 TYR A CA 1
ATOM 1202 C C . TYR A 1 141 ? 9.920 6.217 -2.636 1.00 88.69 141 TYR A C 1
ATOM 1204 O O . TYR A 1 141 ? 10.086 6.481 -3.821 1.00 88.69 141 TYR A O 1
ATOM 1212 N N . ILE A 1 142 ? 8.915 5.444 -2.226 1.00 91.06 142 ILE A N 1
ATOM 1213 C CA . ILE A 1 142 ? 8.032 4.748 -3.161 1.00 91.06 142 ILE A CA 1
ATOM 1214 C C . ILE A 1 142 ? 7.145 5.760 -3.910 1.00 91.06 142 ILE A C 1
ATOM 1216 O O . ILE A 1 142 ? 6.956 5.642 -5.118 1.00 91.06 142 ILE A O 1
ATOM 1220 N N . GLY A 1 143 ? 6.645 6.795 -3.228 1.00 93.19 143 GLY A N 1
ATOM 1221 C CA . GLY A 1 143 ? 5.752 7.785 -3.832 1.00 93.19 143 GLY A CA 1
ATOM 1222 C C . GLY A 1 143 ? 6.406 8.758 -4.810 1.00 93.19 143 GLY A C 1
ATOM 1223 O O . GLY A 1 143 ? 5.706 9.401 -5.592 1.00 93.19 143 GLY A O 1
ATOM 1224 N N . THR A 1 144 ? 7.735 8.868 -4.790 1.00 92.56 144 THR A N 1
ATOM 1225 C CA . THR A 1 144 ? 8.509 9.692 -5.734 1.00 92.56 144 THR A CA 1
ATOM 1226 C C . THR A 1 144 ? 9.028 8.894 -6.933 1.00 92.56 144 THR A C 1
ATOM 1228 O O . THR A 1 144 ? 9.678 9.460 -7.811 1.00 92.56 144 THR A O 1
ATOM 1231 N N . LEU A 1 145 ? 8.703 7.600 -7.020 1.00 91.12 145 LEU A N 1
ATOM 1232 C CA . LEU A 1 145 ? 9.118 6.714 -8.105 1.00 91.12 145 LEU A CA 1
ATOM 1233 C C . LEU A 1 145 ? 7.909 6.210 -8.901 1.00 91.12 145 LEU A C 1
ATOM 1235 O O . LEU A 1 145 ? 6.836 5.950 -8.360 1.00 91.12 145 LEU A O 1
ATOM 1239 N N . GLY A 1 146 ? 8.089 6.083 -10.218 1.00 90.75 146 GLY A N 1
ATOM 1240 C CA . GLY A 1 146 ? 7.036 5.661 -11.149 1.00 90.75 146 GLY A CA 1
ATOM 1241 C C . GLY A 1 146 ? 7.148 4.220 -11.649 1.00 90.75 146 GLY A C 1
ATOM 1242 O O . GLY A 1 146 ? 6.305 3.800 -12.435 1.00 90.75 146 GLY A O 1
ATOM 1243 N N . SER A 1 147 ? 8.184 3.471 -11.262 1.00 92.31 147 SER A N 1
ATOM 1244 C CA . SER A 1 147 ? 8.389 2.110 -11.780 1.00 92.31 147 SER A CA 1
ATOM 1245 C C . SER A 1 147 ? 7.289 1.151 -11.322 1.00 92.31 147 SER A C 1
ATOM 1247 O O . SER A 1 147 ? 6.657 1.365 -10.283 1.00 92.31 147 SER A O 1
ATOM 1249 N N . VAL A 1 148 ? 7.126 0.056 -12.064 1.00 92.38 148 VAL A N 1
ATOM 1250 C CA . VAL A 1 148 ? 6.089 -0.967 -11.876 1.00 92.38 148 VAL A CA 1
ATOM 1251 C C . VAL A 1 148 ? 5.911 -1.406 -10.415 1.00 92.38 148 VAL A C 1
ATOM 1253 O O . VAL A 1 148 ? 4.777 -1.454 -9.933 1.00 92.38 148 VAL A O 1
ATOM 1256 N N . TRP A 1 149 ? 7.012 -1.625 -9.682 1.00 91.81 149 TRP A N 1
ATOM 1257 C CA . TRP A 1 149 ? 6.993 -2.031 -8.272 1.00 91.81 149 TRP A CA 1
ATOM 1258 C C . TRP A 1 149 ? 6.379 -0.971 -7.358 1.00 91.81 149 TRP A C 1
ATOM 1260 O O . TRP A 1 149 ? 5.559 -1.289 -6.497 1.00 91.81 149 TRP A O 1
ATOM 1270 N N . HIS A 1 150 ? 6.780 0.285 -7.546 1.00 92.38 150 HIS A N 1
ATOM 1271 C CA . HIS A 1 150 ? 6.454 1.389 -6.649 1.00 92.38 150 HIS A CA 1
ATOM 1272 C C . HIS A 1 150 ? 4.993 1.808 -6.785 1.00 92.38 150 HIS A C 1
ATOM 1274 O O . HIS A 1 150 ? 4.288 1.999 -5.794 1.00 92.38 150 HIS A O 1
ATOM 1280 N N . VAL A 1 151 ? 4.517 1.883 -8.026 1.00 94.62 151 VAL A N 1
ATOM 1281 C CA . VAL A 1 151 ? 3.133 2.254 -8.344 1.00 94.62 151 VAL A CA 1
ATOM 1282 C C . VAL A 1 151 ? 2.165 1.243 -7.738 1.00 94.62 151 VAL A C 1
ATOM 1284 O O . VAL A 1 151 ? 1.199 1.620 -7.074 1.00 94.62 151 VAL A O 1
ATOM 1287 N N . ASP A 1 152 ? 2.465 -0.045 -7.900 1.00 94.06 152 ASP A N 1
ATOM 1288 C CA . ASP A 1 152 ? 1.675 -1.124 -7.319 1.00 94.06 152 ASP A CA 1
ATOM 1289 C C . ASP A 1 152 ? 1.682 -1.088 -5.776 1.00 94.06 152 ASP A C 1
ATOM 1291 O O . ASP A 1 152 ? 0.627 -1.186 -5.141 1.00 94.06 152 ASP A O 1
ATOM 1295 N N . GLN A 1 153 ? 2.843 -0.844 -5.152 1.00 94.00 153 GLN A N 1
ATOM 1296 C CA . GLN A 1 153 ? 2.955 -0.670 -3.697 1.00 94.00 153 GLN A CA 1
ATOM 1297 C C . GLN A 1 153 ? 2.105 0.497 -3.174 1.00 94.00 153 GLN A C 1
ATOM 1299 O O . GLN A 1 153 ? 1.366 0.317 -2.202 1.00 94.00 153 GLN A O 1
ATOM 1304 N N . ILE A 1 154 ? 2.171 1.675 -3.802 1.00 95.69 154 ILE A N 1
ATOM 1305 C CA . ILE A 1 154 ? 1.441 2.868 -3.344 1.00 95.69 154 ILE A CA 1
ATOM 1306 C C . ILE A 1 154 ? -0.067 2.707 -3.487 1.00 95.69 154 ILE A C 1
ATOM 1308 O O . ILE A 1 154 ? -0.797 3.014 -2.540 1.00 95.69 154 ILE A O 1
ATOM 1312 N N . ILE A 1 155 ? -0.540 2.218 -4.634 1.00 95.88 155 ILE A N 1
ATOM 1313 C CA . ILE A 1 155 ? -1.977 2.056 -4.885 1.00 95.88 155 ILE A CA 1
ATOM 1314 C C . ILE A 1 155 ? -2.557 1.008 -3.929 1.00 95.88 155 ILE A C 1
ATOM 1316 O O . ILE A 1 155 ? -3.592 1.238 -3.299 1.00 95.88 155 ILE A O 1
ATOM 1320 N N . THR A 1 156 ? -1.856 -0.112 -3.740 1.00 95.06 156 THR A N 1
ATOM 1321 C CA . THR A 1 156 ? -2.286 -1.150 -2.795 1.00 95.06 156 THR A CA 1
ATOM 1322 C C . THR A 1 156 ? -2.261 -0.641 -1.350 1.00 95.06 156 THR A C 1
ATOM 1324 O O . THR A 1 156 ? -3.197 -0.884 -0.584 1.00 95.06 156 THR A O 1
ATOM 1327 N N . SER A 1 157 ? -1.216 0.101 -0.966 1.00 94.50 157 SER A N 1
ATOM 1328 C CA . SER A 1 157 ? -1.110 0.734 0.356 1.00 94.50 157 SER A CA 1
ATOM 1329 C C . SER A 1 157 ? -2.239 1.739 0.595 1.00 94.50 157 SER A C 1
ATOM 1331 O O . SER A 1 157 ? -2.792 1.786 1.692 1.00 94.50 157 SER A O 1
ATOM 1333 N N . PHE A 1 158 ? -2.659 2.472 -0.441 1.00 96.38 158 PHE A N 1
ATOM 1334 C CA . PHE A 1 158 ? -3.786 3.398 -0.361 1.00 96.38 158 PHE A CA 1
ATOM 1335 C C . PHE A 1 158 ? -5.105 2.716 -0.012 1.00 96.38 158 PHE A C 1
ATOM 1337 O O . PHE A 1 158 ? -5.785 3.152 0.921 1.00 96.38 158 PHE A O 1
ATOM 1344 N N . LEU A 1 159 ? -5.441 1.604 -0.668 1.00 95.81 159 LEU A N 1
ATOM 1345 C CA . LEU A 1 159 ? -6.614 0.814 -0.280 1.00 95.81 159 LEU A CA 1
ATOM 1346 C C . LEU A 1 159 ? -6.501 0.320 1.173 1.00 95.81 159 LEU A C 1
ATOM 1348 O O . LEU A 1 159 ? -7.466 0.404 1.939 1.00 95.81 159 LEU A O 1
ATOM 1352 N N . GLY A 1 160 ? -5.296 -0.099 1.574 1.00 95.31 160 GLY A N 1
ATOM 1353 C CA . GLY A 1 160 ? -4.939 -0.412 2.959 1.00 95.31 160 GLY A CA 1
ATOM 1354 C C . GLY A 1 160 ? -5.277 0.719 3.936 1.00 95.31 160 GLY A C 1
ATOM 1355 O O . GLY A 1 160 ? -6.014 0.526 4.907 1.00 95.31 160 GLY A O 1
ATOM 1356 N N . MET A 1 161 ? -4.775 1.920 3.655 1.00 96.19 161 MET A N 1
ATOM 1357 C CA . MET A 1 161 ? -4.955 3.120 4.470 1.00 96.19 161 MET A CA 1
ATOM 1358 C C . MET A 1 161 ? -6.427 3.530 4.568 1.00 96.19 161 MET A C 1
ATOM 1360 O O . MET A 1 161 ? -6.904 3.833 5.663 1.00 96.19 161 MET A O 1
ATOM 1364 N N . VAL A 1 162 ? -7.176 3.490 3.462 1.00 97.38 162 VAL A N 1
ATOM 1365 C CA . VAL A 1 162 ? -8.622 3.768 3.460 1.00 97.38 162 VAL A CA 1
ATOM 1366 C C . VAL A 1 162 ? -9.362 2.747 4.325 1.00 97.38 162 VAL A C 1
ATOM 1368 O O . VAL A 1 162 ? -10.160 3.132 5.184 1.00 97.38 162 VAL A O 1
ATOM 1371 N N . GLY A 1 163 ? -9.064 1.456 4.167 1.00 96.94 163 GLY A N 1
ATOM 1372 C CA . GLY A 1 163 ? -9.660 0.388 4.969 1.00 96.94 163 GLY A CA 1
ATOM 1373 C C . GLY A 1 163 ? -9.384 0.547 6.467 1.00 96.94 163 GLY A C 1
ATOM 1374 O O . GLY A 1 163 ? -10.316 0.473 7.279 1.00 96.94 163 GLY A O 1
ATOM 1375 N N . ILE A 1 164 ? -8.134 0.843 6.839 1.00 96.56 164 ILE A N 1
ATOM 1376 C CA . ILE A 1 164 ? -7.726 1.124 8.224 1.00 96.56 164 ILE A CA 1
ATOM 1377 C C . ILE A 1 164 ? -8.437 2.371 8.746 1.00 96.56 164 ILE A C 1
ATOM 1379 O O . ILE A 1 164 ? -9.048 2.329 9.816 1.00 96.56 164 ILE A O 1
ATOM 1383 N N . TYR A 1 165 ? -8.428 3.466 7.984 1.00 97.56 165 TYR A N 1
ATOM 1384 C CA . TYR A 1 165 ? -9.135 4.688 8.342 1.00 97.56 165 TYR A CA 1
ATOM 1385 C C . TYR A 1 165 ? -10.617 4.418 8.580 1.00 97.56 165 TYR A C 1
ATOM 1387 O O . TYR A 1 165 ? -11.183 4.937 9.536 1.00 97.56 165 TYR A O 1
ATOM 1395 N N . ILE A 1 166 ? -11.274 3.590 7.770 1.00 97.62 166 ILE A N 1
ATOM 1396 C CA . ILE A 1 166 ? -12.681 3.256 7.975 1.00 97.62 166 ILE A CA 1
ATOM 1397 C C . ILE A 1 166 ? -12.872 2.500 9.294 1.00 97.62 166 ILE A C 1
ATOM 1399 O O . ILE A 1 166 ? -13.748 2.892 10.067 1.00 97.62 166 ILE A O 1
ATOM 1403 N N . ILE A 1 167 ? -12.084 1.468 9.596 1.00 96.38 167 ILE A N 1
ATOM 1404 C CA . ILE A 1 167 ? -12.347 0.612 10.766 1.00 96.38 167 ILE A CA 1
ATOM 1405 C C . ILE A 1 167 ? -11.818 1.170 12.088 1.00 96.38 167 ILE A C 1
ATOM 1407 O O . ILE A 1 167 ? -12.340 0.850 13.164 1.00 96.38 167 ILE A O 1
ATOM 1411 N N . PHE A 1 168 ? -10.802 2.028 12.033 1.00 95.94 168 PHE A N 1
ATOM 1412 C CA . PHE A 1 168 ? -10.180 2.615 13.208 1.00 95.94 168 PHE A CA 1
ATOM 1413 C C . PHE A 1 168 ? -11.071 3.726 13.774 1.00 95.94 168 PHE A C 1
ATOM 1415 O O . PHE A 1 168 ? -11.002 4.879 13.359 1.00 95.94 168 PHE A O 1
ATOM 1422 N N . ARG A 1 169 ? -11.984 3.371 14.680 1.00 94.69 169 ARG A N 1
ATOM 1423 C CA . ARG A 1 169 ? -12.895 4.288 15.385 1.00 94.69 169 ARG A CA 1
ATOM 1424 C C . ARG A 1 169 ? -13.417 3.649 16.666 1.00 94.69 169 ARG A C 1
ATOM 1426 O O . ARG A 1 169 ? -13.461 2.424 16.764 1.00 94.69 169 ARG A O 1
ATOM 1433 N N . LYS A 1 170 ? -13.827 4.463 17.636 1.00 91.50 170 LYS A N 1
ATOM 1434 C CA . LYS A 1 170 ? -14.290 4.010 18.955 1.00 91.50 170 LYS A CA 1
ATOM 1435 C C . LYS A 1 170 ? -15.648 3.318 18.880 1.00 91.50 170 LYS A C 1
ATOM 1437 O O . LYS A 1 170 ? -15.823 2.257 19.463 1.00 91.50 170 LYS A O 1
ATOM 1442 N N . LYS A 1 171 ? -16.599 3.905 18.147 1.00 91.25 171 LYS A N 1
ATOM 1443 C CA . LYS A 1 171 ? -17.928 3.321 17.911 1.00 91.25 171 LYS A CA 1
ATOM 1444 C C . LYS A 1 171 ? -18.015 2.799 16.483 1.00 91.25 171 LYS A C 1
ATOM 1446 O O . LYS A 1 171 ? -17.985 3.579 15.526 1.00 91.25 171 LYS A O 1
ATOM 1451 N N . ARG A 1 172 ? -18.117 1.479 16.332 1.00 93.81 172 ARG A N 1
ATOM 1452 C CA . ARG A 1 172 ? -18.241 0.814 15.033 1.00 93.81 172 ARG A CA 1
ATOM 1453 C C . ARG A 1 172 ? -19.700 0.427 14.786 1.00 93.81 172 ARG A C 1
ATOM 1455 O O . ARG A 1 172 ? -20.473 0.218 15.707 1.00 93.81 172 ARG A O 1
ATOM 1462 N N . LYS A 1 173 ? -20.078 0.418 13.513 1.00 94.31 173 LYS A N 1
ATOM 1463 C CA . LYS A 1 173 ? -21.369 -0.045 12.996 1.00 94.31 173 LYS A CA 1
ATOM 1464 C C . LYS A 1 173 ? -21.031 -1.110 11.965 1.00 94.31 173 LYS A C 1
ATOM 1466 O O . LYS A 1 173 ? -19.948 -1.029 11.381 1.00 94.31 173 LYS A O 1
ATOM 1471 N N . PHE A 1 174 ? -21.948 -2.033 11.688 1.00 94.44 174 PHE A N 1
ATOM 1472 C CA . PHE A 1 174 ? -21.724 -3.106 10.714 1.00 94.44 174 PHE A CA 1
ATOM 1473 C C . PHE A 1 174 ? -21.164 -2.597 9.370 1.00 94.44 174 PHE A C 1
ATOM 1475 O O . PHE A 1 174 ? -20.167 -3.115 8.876 1.00 94.44 174 PHE A O 1
ATOM 1482 N N . ILE A 1 175 ? -21.707 -1.489 8.849 1.00 96.38 175 ILE A N 1
ATOM 1483 C CA . ILE A 1 175 ? -21.240 -0.872 7.598 1.00 96.38 175 ILE A CA 1
ATOM 1484 C C . ILE A 1 175 ? -19.754 -0.494 7.611 1.00 96.38 175 ILE A C 1
ATOM 1486 O O . ILE A 1 175 ? -19.114 -0.539 6.570 1.00 96.38 175 ILE A O 1
ATOM 1490 N N . HIS A 1 176 ? -19.170 -0.152 8.765 1.00 97.06 176 HIS A N 1
ATOM 1491 C CA . HIS A 1 176 ? -17.742 0.167 8.860 1.00 97.06 176 HIS A CA 1
ATOM 1492 C C . HIS A 1 176 ? -16.871 -1.084 8.707 1.00 97.06 176 HIS A C 1
ATOM 1494 O O . HIS A 1 176 ? -15.813 -1.008 8.094 1.00 97.06 176 HIS A O 1
ATOM 1500 N N . TYR A 1 177 ? -17.319 -2.229 9.230 1.00 96.81 177 TYR A N 1
ATOM 1501 C CA . TYR A 1 177 ? -16.646 -3.511 9.017 1.00 96.81 177 TYR A CA 1
ATOM 1502 C C . TYR A 1 177 ? -16.724 -3.918 7.550 1.00 96.81 177 TYR A C 1
ATOM 1504 O O . TYR A 1 177 ? -15.697 -4.209 6.943 1.00 96.81 177 TYR A O 1
ATOM 1512 N N . LEU A 1 178 ? -17.927 -3.838 6.975 1.00 97.12 178 LEU A N 1
ATOM 1513 C CA . LEU A 1 178 ? -18.177 -4.195 5.583 1.00 97.12 178 LEU A CA 1
ATOM 1514 C C . LEU A 1 178 ? -17.389 -3.315 4.601 1.00 97.12 178 LEU A C 1
ATOM 1516 O O . LEU A 1 178 ? -16.713 -3.814 3.711 1.00 97.12 178 LEU A O 1
ATOM 1520 N N . THR A 1 179 ? -17.424 -1.996 4.775 1.00 97.62 179 THR A N 1
ATOM 1521 C CA . THR A 1 179 ? -16.678 -1.086 3.892 1.00 97.62 179 THR A CA 1
ATOM 1522 C C . THR A 1 179 ? -15.172 -1.235 4.071 1.00 97.62 179 THR A C 1
ATOM 1524 O O . THR A 1 179 ? -14.456 -1.287 3.079 1.00 97.62 179 THR A O 1
ATOM 1527 N N . SER A 1 180 ? -14.674 -1.386 5.304 1.00 97.25 180 SER A N 1
ATOM 1528 C CA . SER A 1 180 ? -13.248 -1.634 5.535 1.00 97.25 180 SER A CA 1
ATOM 1529 C C . SER A 1 180 ? -12.771 -2.920 4.858 1.00 97.25 180 SER A C 1
ATOM 1531 O O . SER A 1 180 ? -11.747 -2.892 4.178 1.00 97.25 180 SER A O 1
ATOM 1533 N N . ILE A 1 181 ? -13.521 -4.024 4.979 1.00 96.62 181 ILE A N 1
ATOM 1534 C CA . ILE A 1 181 ? -13.094 -5.298 4.396 1.00 96.62 181 ILE A CA 1
ATOM 1535 C C . ILE A 1 181 ? -13.107 -5.282 2.866 1.00 96.62 181 ILE A C 1
ATOM 1537 O O . ILE A 1 181 ? -12.239 -5.909 2.269 1.00 96.62 181 ILE A O 1
ATOM 1541 N N . ILE A 1 182 ? -14.008 -4.525 2.228 1.00 96.69 182 ILE A N 1
ATOM 1542 C CA . ILE A 1 182 ? -13.992 -4.324 0.769 1.00 96.69 182 ILE A CA 1
ATOM 1543 C C . ILE A 1 182 ? -12.659 -3.701 0.334 1.00 96.69 182 ILE A C 1
ATOM 1545 O O . ILE A 1 182 ? -11.984 -4.257 -0.527 1.00 96.69 182 ILE A O 1
ATOM 1549 N N . PHE A 1 183 ? -12.242 -2.597 0.963 1.00 96.25 183 PHE A N 1
ATOM 1550 C CA . PHE A 1 183 ? -10.978 -1.931 0.623 1.00 96.25 183 PHE A CA 1
ATOM 1551 C C . PHE A 1 183 ? -9.754 -2.798 0.942 1.00 96.25 183 PHE A C 1
ATOM 1553 O O . PHE A 1 183 ? -8.850 -2.911 0.117 1.00 96.25 183 PHE A O 1
ATOM 1560 N N . LEU A 1 184 ? -9.726 -3.449 2.109 1.00 95.50 184 LEU A N 1
ATOM 1561 C CA . LEU A 1 184 ? -8.593 -4.293 2.502 1.00 95.50 184 LEU A CA 1
ATOM 1562 C C . LEU A 1 184 ? -8.488 -5.573 1.664 1.00 95.50 184 LEU A C 1
ATOM 1564 O O . LEU A 1 184 ? -7.381 -6.041 1.427 1.00 95.50 184 LEU A O 1
ATOM 1568 N N . SER A 1 185 ? -9.608 -6.125 1.193 1.00 95.25 185 SER A N 1
ATOM 1569 C CA . SER A 1 185 ? -9.607 -7.302 0.313 1.00 95.25 185 SER A CA 1
ATOM 1570 C C . SER A 1 185 ? -9.305 -6.927 -1.138 1.00 95.25 185 SER A C 1
ATOM 1572 O O . SER A 1 185 ? -8.628 -7.674 -1.830 1.00 95.25 185 SER A O 1
ATOM 1574 N N . ALA A 1 186 ? -9.694 -5.739 -1.606 1.00 94.31 186 ALA A N 1
ATOM 1575 C CA . ALA A 1 186 ? -9.297 -5.262 -2.933 1.00 94.31 186 ALA A CA 1
ATOM 1576 C C . ALA A 1 186 ? -7.764 -5.192 -3.111 1.00 94.31 186 ALA A C 1
ATOM 1578 O O . ALA A 1 186 ? -7.267 -5.272 -4.233 1.00 94.31 186 ALA A O 1
ATOM 1579 N N . ALA A 1 187 ? -7.001 -5.136 -2.011 1.00 90.88 187 ALA A N 1
ATOM 1580 C CA . ALA A 1 187 ? -5.545 -5.225 -2.028 1.00 90.88 187 ALA A CA 1
ATOM 1581 C C . ALA A 1 187 ? -5.001 -6.541 -2.623 1.00 90.88 187 ALA A C 1
ATOM 1583 O O . ALA A 1 187 ? -3.879 -6.528 -3.124 1.00 90.88 187 ALA A O 1
ATOM 1584 N N . PHE A 1 188 ? -5.778 -7.638 -2.643 1.00 90.44 188 PHE A N 1
ATOM 1585 C CA . PHE A 1 188 ? -5.405 -8.885 -3.334 1.00 90.44 188 PHE A CA 1
ATOM 1586 C C . PHE A 1 188 ? -5.126 -8.668 -4.826 1.00 90.44 188 PHE A C 1
ATOM 1588 O O . PHE A 1 188 ? -4.293 -9.364 -5.397 1.00 90.44 188 PHE A O 1
ATOM 1595 N N . LEU A 1 189 ? -5.790 -7.690 -5.450 1.00 92.06 189 LEU A N 1
ATOM 1596 C CA . LEU A 1 189 ? -5.587 -7.362 -6.861 1.00 92.06 189 LEU A CA 1
ATOM 1597 C C . LEU A 1 189 ? -4.287 -6.593 -7.119 1.00 92.06 189 LEU A C 1
ATOM 1599 O O . LEU A 1 189 ? -3.883 -6.484 -8.270 1.00 92.06 189 LEU A O 1
ATOM 1603 N N . GLY A 1 190 ? -3.673 -6.022 -6.082 1.00 91.12 190 GLY A N 1
ATOM 1604 C CA . GLY A 1 190 ? -2.405 -5.300 -6.164 1.00 91.12 190 GLY A CA 1
ATOM 1605 C C . GLY A 1 190 ? -1.258 -6.130 -5.595 1.00 91.12 190 GLY A C 1
ATOM 1606 O O . GLY A 1 190 ? -0.460 -6.706 -6.331 1.00 91.12 190 GLY A O 1
ATOM 1607 N N . ARG A 1 191 ? -1.216 -6.285 -4.263 1.00 87.31 191 ARG A N 1
ATOM 1608 C CA . ARG A 1 191 ? -0.211 -7.126 -3.598 1.00 87.31 191 ARG A CA 1
ATOM 1609 C C . ARG A 1 191 ? -0.829 -8.138 -2.639 1.00 87.31 191 ARG A C 1
ATOM 1611 O O . ARG A 1 191 ? -1.414 -7.746 -1.625 1.00 87.31 191 ARG A O 1
ATOM 1618 N N . PRO A 1 192 ? -0.573 -9.441 -2.847 1.00 81.69 192 PRO A N 1
ATOM 1619 C CA . PRO A 1 192 ? -1.057 -10.506 -1.967 1.00 81.69 192 PRO A CA 1
ATOM 1620 C C . PRO A 1 192 ? -0.488 -10.412 -0.549 1.00 81.69 192 PRO A C 1
ATOM 1622 O O . PRO A 1 192 ? -1.095 -10.895 0.397 1.00 81.69 192 PRO A O 1
ATOM 1625 N N . THR A 1 193 ? 0.666 -9.768 -0.360 1.00 81.81 193 THR A N 1
ATOM 1626 C CA . THR A 1 193 ? 1.284 -9.585 0.960 1.00 81.81 193 THR A CA 1
ATOM 1627 C C . THR A 1 193 ? 0.386 -8.786 1.904 1.00 81.81 193 THR A C 1
ATOM 1629 O O . THR A 1 193 ? 0.486 -8.929 3.120 1.00 81.81 193 THR A O 1
ATOM 1632 N N . ASN A 1 194 ? -0.540 -7.993 1.354 1.00 81.44 194 ASN A N 1
ATOM 1633 C CA . ASN A 1 194 ? -1.513 -7.227 2.126 1.00 81.44 194 ASN A CA 1
ATOM 1634 C C . ASN A 1 194 ? -2.765 -8.047 2.489 1.00 81.44 194 ASN A C 1
ATOM 1636 O O . ASN A 1 194 ? -3.612 -7.551 3.230 1.00 81.44 194 ASN A O 1
ATOM 1640 N N . ALA A 1 195 ? -2.862 -9.307 2.046 1.00 76.31 195 ALA A N 1
ATOM 1641 C CA . ALA A 1 195 ? -3.965 -10.220 2.347 1.00 76.31 195 ALA A CA 1
ATOM 1642 C C . ALA A 1 195 ? -4.261 -10.314 3.845 1.00 76.31 195 ALA A C 1
ATOM 1644 O O . ALA A 1 195 ? -5.418 -10.273 4.252 1.00 76.31 195 ALA A O 1
ATOM 1645 N N . LEU A 1 196 ? -3.226 -10.379 4.686 1.00 83.12 196 LEU A N 1
ATOM 1646 C CA . LEU A 1 196 ? -3.396 -10.503 6.136 1.00 83.12 196 LEU A CA 1
ATOM 1647 C C . LEU A 1 196 ? -4.119 -9.297 6.754 1.00 83.12 196 LEU A C 1
ATOM 1649 O O . LEU A 1 196 ? -4.800 -9.450 7.767 1.00 83.12 196 LEU A O 1
ATOM 1653 N N . LEU A 1 197 ? -4.042 -8.113 6.134 1.00 86.94 197 LEU A N 1
ATOM 1654 C CA . LEU A 1 197 ? -4.783 -6.941 6.607 1.00 86.94 197 LEU A CA 1
ATOM 1655 C C . LEU A 1 197 ? -6.296 -7.122 6.450 1.00 86.94 197 LEU A C 1
ATOM 1657 O O . LEU A 1 197 ? -7.048 -6.604 7.272 1.00 86.94 197 LEU A O 1
ATOM 1661 N N . SER A 1 198 ? -6.763 -7.898 5.468 1.00 87.31 198 SER A N 1
ATOM 1662 C CA . SER A 1 198 ? -8.198 -8.174 5.289 1.00 87.31 198 SER A CA 1
ATOM 1663 C C . SER A 1 198 ? -8.819 -8.970 6.450 1.00 87.31 198 SER A C 1
ATOM 1665 O O . SER A 1 198 ? -10.031 -8.916 6.649 1.00 87.31 198 SER A O 1
ATOM 1667 N N . LEU A 1 199 ? -8.002 -9.620 7.291 1.00 89.12 199 LEU A N 1
ATOM 1668 C CA . LEU A 1 199 ? -8.459 -10.291 8.513 1.00 89.12 199 LEU A CA 1
ATOM 1669 C C . LEU A 1 199 ? -8.760 -9.311 9.657 1.00 89.12 199 LEU A C 1
ATOM 1671 O O . LEU A 1 199 ? -9.441 -9.678 10.621 1.00 89.12 199 LEU A O 1
ATOM 1675 N N . LEU A 1 200 ? -8.280 -8.064 9.572 1.00 92.50 200 LEU A N 1
ATOM 1676 C CA . LEU A 1 200 ? -8.437 -7.066 10.630 1.00 92.50 200 LEU A CA 1
ATOM 1677 C C . LEU A 1 200 ? -9.915 -6.734 10.914 1.00 92.50 200 LEU A C 1
ATOM 1679 O O . LEU A 1 200 ? -10.304 -6.796 12.082 1.00 92.50 200 LEU A O 1
ATOM 1683 N N . PRO A 1 201 ? -10.777 -6.420 9.924 1.00 93.94 201 PRO A N 1
ATOM 1684 C CA . PRO A 1 201 ? -12.182 -6.125 10.189 1.00 93.94 201 PRO A CA 1
ATOM 1685 C C . PRO A 1 201 ? -12.931 -7.339 10.735 1.00 93.94 201 PRO A C 1
ATOM 1687 O O . PRO A 1 201 ? -13.733 -7.174 11.648 1.00 93.94 201 PRO A O 1
ATOM 1690 N N . ILE A 1 202 ? -12.635 -8.549 10.240 1.00 91.00 202 ILE A N 1
ATOM 1691 C CA . ILE A 1 202 ? -13.245 -9.793 10.738 1.00 91.00 202 ILE A CA 1
ATOM 1692 C C . ILE A 1 202 ? -12.895 -9.981 12.217 1.00 91.00 202 ILE A C 1
ATOM 1694 O O . ILE A 1 202 ? -13.781 -10.115 13.059 1.00 91.00 202 ILE A O 1
ATOM 1698 N N . THR A 1 203 ? -11.607 -9.903 12.550 1.00 91.38 203 THR A N 1
ATOM 1699 C CA . THR A 1 203 ? -11.122 -10.043 13.931 1.00 91.38 203 THR A CA 1
ATOM 1700 C C . THR A 1 203 ? -11.742 -8.988 14.849 1.00 91.38 203 THR A C 1
ATOM 1702 O O . THR A 1 203 ? -12.227 -9.306 15.934 1.00 91.38 203 THR A O 1
ATOM 1705 N N . LEU A 1 204 ? -11.784 -7.725 14.415 1.00 93.31 204 LEU A N 1
ATOM 1706 C CA . LEU A 1 204 ? -12.388 -6.643 15.196 1.00 93.31 204 LEU A CA 1
ATOM 1707 C C . LEU A 1 204 ? -13.905 -6.789 15.350 1.00 93.31 204 LEU A C 1
ATOM 1709 O O . LEU A 1 204 ? -14.451 -6.283 16.328 1.00 93.31 204 LEU A O 1
ATOM 1713 N N . TYR A 1 205 ? -14.588 -7.424 14.397 1.00 92.88 205 TYR A N 1
ATOM 1714 C CA . TYR A 1 205 ? -16.024 -7.682 14.474 1.00 92.88 205 TYR A CA 1
ATOM 1715 C C . TYR A 1 205 ? -16.321 -8.755 15.526 1.00 92.88 205 TYR A C 1
ATOM 1717 O O . TYR A 1 205 ? -17.131 -8.529 16.420 1.00 92.88 205 TYR A O 1
ATOM 1725 N N . LEU A 1 206 ? -15.588 -9.873 15.494 1.00 89.12 206 LEU A N 1
ATOM 1726 C CA . LEU A 1 206 ? -15.723 -10.972 16.463 1.00 89.12 206 LEU A CA 1
ATOM 1727 C C . LEU A 1 206 ? -15.319 -10.566 17.895 1.00 89.12 206 LEU A C 1
ATOM 1729 O O . LEU A 1 206 ? -15.812 -11.111 18.889 1.00 89.12 206 LEU A O 1
ATOM 1733 N N . CYS A 1 207 ? -14.418 -9.593 18.020 1.00 89.50 207 CYS A N 1
ATOM 1734 C CA . CYS A 1 207 ? -14.005 -9.033 19.304 1.00 89.50 207 CYS A CA 1
ATOM 1735 C C . CYS A 1 207 ? -14.904 -7.894 19.812 1.00 89.50 207 CYS A C 1
ATOM 1737 O O . CYS A 1 207 ? -14.707 -7.458 20.947 1.00 89.50 207 CYS A O 1
ATOM 1739 N N . ASP A 1 208 ? -15.868 -7.399 19.028 1.00 88.75 208 ASP A N 1
ATOM 1740 C CA . ASP A 1 208 ? -16.729 -6.298 19.467 1.00 88.75 208 ASP A CA 1
ATOM 1741 C C . ASP A 1 208 ? -17.741 -6.785 20.530 1.00 88.75 208 ASP A C 1
ATOM 1743 O O . ASP A 1 208 ? -18.506 -7.720 20.272 1.00 88.75 208 ASP A O 1
ATOM 1747 N N . PRO A 1 209 ? -17.796 -6.167 21.728 1.00 84.50 209 PRO A N 1
ATOM 1748 C CA . PRO A 1 209 ? -18.733 -6.563 22.783 1.00 84.50 209 PRO A CA 1
ATOM 1749 C C . PRO A 1 209 ? -20.206 -6.523 22.356 1.00 84.50 209 PRO A C 1
ATOM 1751 O O . PRO A 1 209 ? -20.998 -7.367 22.783 1.00 84.50 209 PRO A O 1
ATOM 1754 N N . SER A 1 210 ? -20.576 -5.575 21.487 1.00 81.81 210 SER A N 1
ATOM 1755 C CA . SER A 1 210 ? -21.945 -5.477 20.962 1.00 81.81 210 SER A CA 1
ATOM 1756 C C . SER A 1 210 ? -22.312 -6.686 20.099 1.00 81.81 210 SER A C 1
ATOM 1758 O O . SER A 1 210 ? -23.454 -7.138 20.117 1.00 81.81 210 SER A O 1
ATOM 1760 N N . VAL A 1 211 ? -21.325 -7.261 19.407 1.00 83.75 211 VAL A N 1
ATOM 1761 C CA . VAL A 1 211 ? -21.479 -8.466 18.588 1.00 83.75 211 VAL A CA 1
ATOM 1762 C C . VAL A 1 211 ? -21.508 -9.715 19.458 1.00 83.75 211 VAL A C 1
ATOM 1764 O O . VAL A 1 211 ? -22.357 -10.578 19.260 1.00 83.75 211 VAL A O 1
ATOM 1767 N N . ARG A 1 212 ? -20.653 -9.791 20.482 1.00 76.94 212 ARG A N 1
ATOM 1768 C CA . ARG A 1 212 ? -20.654 -10.915 21.434 1.00 76.94 212 ARG A CA 1
ATOM 1769 C C . ARG A 1 212 ? -21.977 -11.048 22.185 1.00 76.94 212 ARG A C 1
ATOM 1771 O O . ARG A 1 212 ? -22.436 -12.160 22.412 1.00 76.94 212 ARG A O 1
ATOM 1778 N N . THR A 1 213 ? -22.624 -9.927 22.490 1.00 73.00 213 THR A N 1
ATOM 1779 C CA . THR A 1 213 ? -23.958 -9.920 23.109 1.00 73.00 213 THR A CA 1
ATOM 1780 C C . THR A 1 213 ? -25.034 -10.497 22.171 1.00 73.00 213 THR A C 1
ATOM 1782 O O . THR A 1 213 ? -25.977 -11.126 22.637 1.00 73.00 213 THR A O 1
ATOM 1785 N N . MET A 1 214 ? -24.891 -10.369 20.843 1.00 72.81 214 MET A N 1
ATOM 1786 C CA . MET A 1 214 ? -25.818 -11.007 19.888 1.00 72.81 214 MET A CA 1
ATOM 1787 C C . MET A 1 214 ? -25.716 -12.541 19.881 1.00 72.81 214 MET A C 1
ATOM 1789 O O . MET A 1 214 ? -26.669 -13.197 19.474 1.00 72.81 214 MET A O 1
ATOM 1793 N N . LEU A 1 215 ? -24.592 -13.115 20.326 1.00 65.81 215 LEU A N 1
ATOM 1794 C CA . LEU A 1 215 ? -24.407 -14.567 20.431 1.00 65.81 215 LEU A CA 1
ATOM 1795 C C . LEU A 1 215 ? -25.028 -15.154 21.706 1.00 65.81 215 LEU A C 1
ATOM 1797 O O . LEU A 1 215 ? -25.406 -16.321 21.708 1.00 65.81 215 LEU A O 1
ATOM 1801 N N . THR A 1 216 ? -25.131 -14.371 22.785 1.00 66.25 216 THR A N 1
ATOM 1802 C CA . THR A 1 216 ? -25.650 -14.849 24.078 1.00 66.25 216 THR A CA 1
ATOM 1803 C C . THR A 1 216 ? -27.173 -14.791 24.181 1.00 66.25 216 THR A C 1
ATOM 1805 O O . THR A 1 216 ? -27.759 -15.548 24.949 1.00 66.25 216 THR A O 1
ATOM 1808 N N . PHE A 1 217 ? -27.834 -13.921 23.415 1.00 57.56 217 PHE A N 1
ATOM 1809 C CA . PHE A 1 217 ? -29.293 -13.805 23.397 1.00 57.56 217 PHE A CA 1
ATOM 1810 C C . PHE A 1 217 ? -29.871 -14.493 22.143 1.00 57.56 217 PHE A C 1
ATOM 1812 O O . PHE A 1 217 ? -29.516 -14.098 21.046 1.00 57.56 217 PHE A O 1
ATOM 1819 N N . ALA A 1 218 ? -30.744 -15.497 22.327 1.00 57.59 218 ALA A N 1
ATOM 1820 C CA . ALA A 1 218 ? -31.815 -16.057 21.461 1.00 57.59 218 ALA A CA 1
ATOM 1821 C C . ALA A 1 218 ? -31.682 -16.191 19.905 1.00 57.59 218 ALA A C 1
ATOM 1823 O O . ALA A 1 218 ? -30.915 -15.530 19.211 1.00 57.59 218 ALA A O 1
ATOM 1824 N N . SER A 1 219 ? -32.543 -17.040 19.318 1.00 61.81 219 SER A N 1
ATOM 1825 C CA . SER A 1 219 ? -32.511 -17.508 17.911 1.00 61.81 219 SER A CA 1
ATOM 1826 C C . SER A 1 219 ? -32.634 -16.441 16.806 1.00 61.81 219 SER A C 1
ATOM 1828 O O . SER A 1 219 ? -32.150 -16.649 15.695 1.00 61.81 219 SER A O 1
ATOM 1830 N N . LYS A 1 220 ? -33.269 -15.287 17.060 1.00 63.12 220 LYS A N 1
ATOM 1831 C CA . LYS A 1 220 ? -33.391 -14.211 16.050 1.00 63.12 220 LYS A CA 1
ATOM 1832 C C . LYS A 1 220 ? -32.094 -13.412 15.887 1.00 63.12 220 LYS A C 1
ATOM 1834 O O . LYS A 1 220 ? -31.757 -12.992 14.782 1.00 63.12 220 LYS A O 1
ATOM 1839 N N . THR A 1 221 ? -31.354 -13.211 16.969 1.00 74.25 221 THR A N 1
ATOM 1840 C CA . THR A 1 221 ? -30.086 -12.465 17.000 1.00 74.25 221 THR A CA 1
ATOM 1841 C C . THR A 1 221 ? -28.926 -13.299 16.462 1.00 74.25 221 THR A C 1
ATOM 1843 O O . THR A 1 221 ? -28.057 -12.751 15.779 1.00 74.25 221 THR A O 1
ATOM 1846 N N . SER A 1 222 ? -28.974 -14.626 16.621 1.00 74.88 222 SER A N 1
ATOM 1847 C CA . SER A 1 222 ? -28.027 -15.538 15.968 1.00 74.88 222 SER A CA 1
ATOM 1848 C C . SER A 1 222 ? -28.172 -15.551 14.439 1.00 74.88 222 SER A C 1
ATOM 1850 O O . SER A 1 222 ? -27.162 -15.555 13.736 1.00 74.88 222 SER A O 1
ATOM 1852 N N . ALA A 1 223 ? -29.394 -15.453 13.899 1.00 83.12 223 ALA A N 1
ATOM 1853 C CA . ALA A 1 223 ? -29.616 -15.323 12.454 1.00 83.12 223 ALA A CA 1
ATOM 1854 C C . ALA A 1 223 ? -29.052 -14.002 11.889 1.00 83.12 223 ALA A C 1
ATOM 1856 O O . ALA A 1 223 ? -28.447 -13.983 10.814 1.00 83.12 223 ALA A O 1
ATOM 1857 N N . VAL A 1 224 ? -29.196 -12.892 12.626 1.00 85.88 224 VAL A N 1
ATOM 1858 C CA . VAL A 1 224 ? -28.598 -11.596 12.254 1.00 85.88 224 VAL A CA 1
ATOM 1859 C C . VAL A 1 224 ? -27.073 -11.668 12.278 1.00 85.88 224 VAL A C 1
ATOM 1861 O O . VAL A 1 224 ? -26.431 -11.179 11.347 1.00 85.88 224 VAL A O 1
ATOM 1864 N N . PHE A 1 225 ? -26.494 -12.297 13.303 1.00 87.12 225 PHE A N 1
ATOM 1865 C CA . PHE A 1 225 ? -25.055 -12.531 13.384 1.00 87.12 225 PHE A CA 1
ATOM 1866 C C . PHE A 1 225 ? -24.555 -13.366 12.198 1.00 87.12 225 PHE A C 1
ATOM 1868 O O . PHE A 1 225 ? -23.644 -12.932 11.495 1.00 87.12 225 PHE A O 1
ATOM 1875 N N . ALA A 1 226 ? -25.190 -14.508 11.914 1.00 86.56 226 ALA A N 1
ATOM 1876 C CA . ALA A 1 226 ? -24.827 -15.367 10.788 1.00 86.56 226 ALA A CA 1
ATOM 1877 C C . ALA A 1 226 ? -24.878 -14.600 9.457 1.00 86.56 226 ALA A C 1
ATOM 1879 O O . ALA A 1 226 ? -23.918 -14.628 8.686 1.00 86.56 226 ALA A O 1
ATOM 1880 N N . ARG A 1 227 ? -25.945 -13.822 9.224 1.00 90.62 227 ARG A N 1
ATOM 1881 C CA . ARG A 1 227 ? -26.055 -12.946 8.048 1.00 90.62 227 ARG A CA 1
ATOM 1882 C C . ARG A 1 227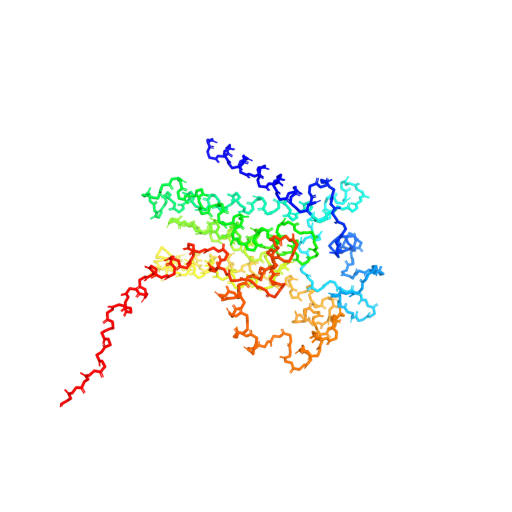 ? -24.911 -11.933 7.977 1.00 90.62 227 ARG A C 1
ATOM 1884 O O . ARG A 1 227 ? -24.357 -11.723 6.903 1.00 90.62 227 ARG A O 1
ATOM 1891 N N . GLN A 1 228 ? -24.566 -11.287 9.088 1.00 92.06 228 GLN A N 1
ATOM 1892 C CA . GLN A 1 228 ? -23.484 -10.301 9.132 1.00 92.06 228 GLN A CA 1
ATOM 1893 C C . GLN A 1 228 ? -22.115 -10.935 8.864 1.00 92.06 228 GLN A C 1
ATOM 1895 O O . GLN A 1 228 ? -21.331 -10.364 8.111 1.00 92.06 228 GLN A O 1
ATOM 1900 N N . VAL A 1 229 ? -21.848 -12.126 9.402 1.00 90.75 229 VAL A N 1
ATOM 1901 C CA . VAL A 1 229 ? -20.622 -12.883 9.109 1.00 90.75 229 VAL A CA 1
ATOM 1902 C C . VAL A 1 229 ? -20.552 -13.247 7.628 1.00 90.75 229 VAL A C 1
ATOM 1904 O O . VAL A 1 229 ? -19.540 -12.957 6.995 1.00 90.75 229 VAL A O 1
ATOM 1907 N N . ILE A 1 230 ? -21.633 -13.778 7.045 1.00 91.75 230 ILE A N 1
ATOM 1908 C CA . ILE A 1 230 ? -21.698 -14.082 5.605 1.00 91.75 230 ILE A CA 1
ATOM 1909 C C . ILE A 1 230 ? -21.392 -12.825 4.784 1.00 91.75 230 ILE A C 1
ATOM 1911 O O . ILE A 1 230 ? -20.519 -12.847 3.919 1.00 91.75 230 ILE A O 1
ATOM 1915 N N . LEU A 1 231 ? -22.051 -11.706 5.092 1.00 94.81 231 LEU A N 1
ATOM 1916 C CA . LEU A 1 231 ? -21.836 -10.435 4.399 1.00 94.81 231 LEU A CA 1
ATOM 1917 C C . LEU A 1 231 ? -20.399 -9.909 4.536 1.00 94.81 231 LEU A C 1
ATOM 1919 O O . LEU A 1 231 ? -19.912 -9.270 3.609 1.00 94.81 231 LEU A O 1
ATOM 1923 N N . LEU A 1 232 ? -19.712 -10.168 5.654 1.00 93.69 232 LEU A N 1
ATOM 1924 C CA . LEU A 1 232 ? -18.295 -9.824 5.805 1.00 93.69 232 LEU A CA 1
ATOM 1925 C C . LEU A 1 232 ? -17.391 -10.760 5.007 1.00 93.69 232 LEU A C 1
ATOM 1927 O O . LEU A 1 232 ? -16.426 -10.293 4.412 1.00 93.69 232 LEU A O 1
ATOM 1931 N N . CYS A 1 233 ? -17.698 -12.053 4.954 1.00 92.12 233 CYS A N 1
ATOM 1932 C CA . CYS A 1 233 ? -16.918 -13.012 4.180 1.00 92.12 233 CYS A CA 1
ATOM 1933 C C . CYS A 1 233 ? -17.056 -12.795 2.667 1.00 92.12 233 CYS A C 1
ATOM 1935 O O . CYS A 1 233 ? -16.099 -13.055 1.946 1.00 92.12 233 CYS A O 1
ATOM 1937 N N . LEU A 1 234 ? -18.196 -12.291 2.179 1.00 94.69 234 LEU A N 1
ATOM 1938 C CA . LEU A 1 234 ? -18.456 -12.140 0.742 1.00 94.69 234 LEU A CA 1
ATOM 1939 C C . LEU A 1 234 ? -17.398 -11.298 -0.002 1.00 94.69 234 LEU A C 1
ATOM 1941 O O . LEU A 1 234 ? -16.827 -11.826 -0.954 1.00 94.69 234 LEU A O 1
ATOM 1945 N N . PRO A 1 235 ? -17.062 -10.050 0.395 1.00 94.62 235 PRO A N 1
ATOM 1946 C CA . PRO A 1 235 ? -16.012 -9.289 -0.284 1.00 94.62 235 PRO A CA 1
ATOM 1947 C C . PRO A 1 235 ? -14.648 -9.975 -0.235 1.00 94.62 235 PRO A C 1
ATOM 1949 O O . PRO A 1 235 ? -13.938 -10.001 -1.236 1.00 94.62 235 PRO A O 1
ATOM 1952 N N . PHE A 1 236 ? -14.292 -10.553 0.915 1.00 93.62 236 PHE A N 1
ATOM 1953 C CA . PHE A 1 236 ? -13.030 -11.269 1.075 1.00 93.62 236 PHE A CA 1
ATOM 1954 C C . PHE A 1 236 ? -12.940 -12.451 0.104 1.00 93.62 236 PHE A C 1
ATOM 1956 O O . PHE A 1 236 ? -11.988 -12.541 -0.667 1.00 93.62 236 PHE A O 1
ATOM 1963 N N . LEU A 1 237 ? -13.966 -13.307 0.082 1.00 94.12 237 LEU A N 1
ATOM 1964 C CA . LEU A 1 237 ? -14.041 -14.459 -0.814 1.00 94.12 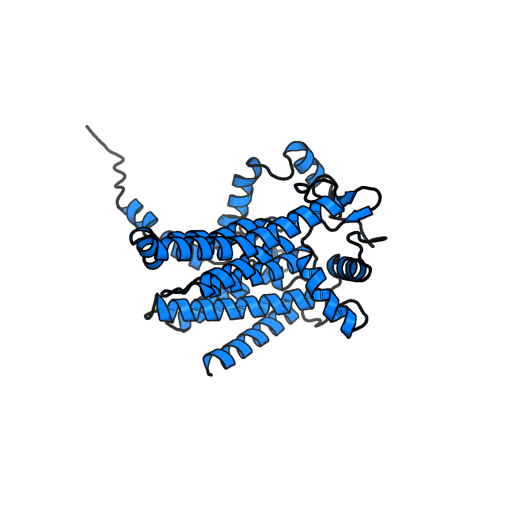237 LEU A CA 1
ATOM 1965 C C . LEU A 1 237 ? -14.097 -14.038 -2.282 1.00 94.12 237 LEU A C 1
ATOM 1967 O O . LEU A 1 237 ? -13.476 -14.695 -3.111 1.00 94.12 237 LEU A O 1
ATOM 1971 N N . PHE A 1 238 ? -14.784 -12.944 -2.612 1.00 95.50 238 PHE A N 1
ATOM 1972 C CA . PHE A 1 238 ? -14.845 -12.418 -3.974 1.00 95.50 238 PHE A CA 1
ATOM 1973 C C . PHE A 1 238 ? -13.456 -12.027 -4.495 1.00 95.50 238 PHE A C 1
ATOM 1975 O O . PHE A 1 238 ? -13.033 -12.517 -5.544 1.00 95.50 238 PHE A O 1
ATOM 1982 N N . PHE A 1 239 ? -12.715 -11.193 -3.757 1.00 95.00 239 PHE A N 1
ATOM 1983 C CA . PHE A 1 239 ? -11.380 -10.765 -4.186 1.00 95.00 239 PHE A CA 1
ATOM 1984 C C . PHE A 1 239 ? -10.362 -11.908 -4.144 1.00 95.00 239 PHE A C 1
ATOM 1986 O O . PHE A 1 239 ? -9.542 -12.014 -5.053 1.00 95.00 239 PHE A O 1
ATOM 1993 N N . LEU A 1 240 ? -10.453 -12.798 -3.152 1.00 92.94 240 LEU A N 1
ATOM 1994 C CA . LEU A 1 240 ? -9.606 -13.988 -3.064 1.00 92.94 240 LEU A CA 1
ATOM 1995 C C . LEU A 1 240 ? -9.845 -14.950 -4.239 1.00 92.94 240 LEU A C 1
ATOM 1997 O O . LEU A 1 240 ? -8.895 -15.424 -4.856 1.00 92.94 240 LEU A O 1
ATOM 2001 N N . SER A 1 241 ? -11.109 -15.206 -4.586 1.00 94.19 241 SER A N 1
ATOM 2002 C CA . SER A 1 241 ? -11.461 -16.075 -5.717 1.00 94.19 241 SER A CA 1
ATOM 2003 C C . SER A 1 241 ? -11.060 -15.444 -7.044 1.00 94.19 241 SER A C 1
ATOM 2005 O O . SER A 1 241 ? -10.521 -16.133 -7.902 1.00 94.19 241 SER A O 1
ATOM 2007 N N . THR A 1 242 ? -11.256 -14.130 -7.199 1.00 94.25 242 THR A N 1
ATOM 2008 C CA . THR A 1 242 ? -10.797 -13.385 -8.384 1.00 94.25 242 THR A CA 1
ATOM 2009 C C . THR A 1 242 ? -9.284 -13.500 -8.543 1.00 94.25 242 THR A C 1
ATOM 2011 O O . THR A 1 242 ? -8.796 -13.752 -9.639 1.00 94.25 242 THR A O 1
ATOM 2014 N N . PHE A 1 243 ? -8.545 -13.372 -7.441 1.00 92.81 243 PHE A N 1
ATOM 2015 C CA . PHE A 1 243 ? -7.097 -13.519 -7.422 1.00 92.81 243 PHE A CA 1
ATOM 2016 C C . PHE A 1 243 ? -6.646 -14.931 -7.849 1.00 92.81 243 PHE A C 1
ATOM 2018 O O . PHE A 1 243 ? -5.811 -15.071 -8.743 1.00 92.81 243 PHE A O 1
ATOM 2025 N N . PHE A 1 244 ? -7.238 -15.987 -7.283 1.00 93.75 244 PHE A N 1
ATOM 2026 C CA . PHE A 1 244 ? -6.908 -17.366 -7.665 1.00 93.75 244 PHE A CA 1
ATOM 2027 C C . PHE A 1 244 ? -7.323 -17.713 -9.094 1.00 93.75 244 PHE A C 1
ATOM 2029 O O . PHE A 1 244 ? -6.575 -18.389 -9.800 1.00 93.75 244 PHE A O 1
ATOM 2036 N N . LEU A 1 245 ? -8.479 -17.226 -9.547 1.00 95.19 245 LEU A N 1
ATOM 2037 C CA . LEU A 1 245 ? -8.924 -17.394 -10.927 1.00 95.19 245 LEU A CA 1
ATOM 2038 C C . LEU A 1 245 ? -7.966 -16.697 -11.900 1.00 95.19 245 LEU A C 1
ATOM 2040 O O . LEU A 1 245 ? -7.584 -17.281 -12.910 1.00 95.19 245 LEU A O 1
ATOM 2044 N N . PHE A 1 246 ? -7.527 -15.481 -11.571 1.00 93.81 246 PHE A N 1
ATOM 2045 C CA . PHE A 1 246 ? -6.556 -14.735 -12.368 1.00 93.81 246 PHE A CA 1
ATOM 2046 C C . PHE A 1 246 ? -5.229 -15.491 -12.518 1.00 93.81 246 PHE A C 1
ATOM 2048 O O . PHE A 1 246 ? -4.653 -15.524 -13.603 1.00 93.81 246 PHE A O 1
ATOM 2055 N N . ASN A 1 247 ? -4.754 -16.151 -11.462 1.00 94.25 247 ASN A N 1
ATOM 2056 C CA . ASN A 1 247 ? -3.568 -17.007 -11.538 1.00 94.25 247 ASN A CA 1
ATOM 2057 C C . ASN A 1 247 ? -3.815 -18.283 -12.340 1.00 94.25 247 ASN A C 1
ATOM 2059 O O . ASN A 1 247 ? -2.986 -18.650 -13.168 1.00 94.25 247 ASN A O 1
ATOM 2063 N N . TYR A 1 248 ? -4.965 -18.929 -12.141 1.00 96.12 248 TYR A N 1
ATOM 2064 C CA . TYR A 1 248 ? -5.317 -20.139 -12.873 1.00 96.12 248 TYR A CA 1
ATOM 2065 C C . TYR A 1 248 ? -5.366 -19.895 -14.384 1.00 96.12 248 TYR A C 1
ATOM 2067 O O . TYR A 1 248 ? -4.797 -20.677 -15.135 1.00 96.12 248 TYR A O 1
ATOM 2075 N N . ILE A 1 249 ? -5.949 -18.781 -14.836 1.00 95.50 249 ILE A N 1
ATOM 2076 C CA . ILE A 1 249 ? -6.000 -18.447 -16.269 1.00 95.50 249 ILE A CA 1
ATOM 2077 C C . ILE A 1 249 ? -4.595 -18.178 -16.838 1.00 95.50 249 ILE A C 1
ATOM 2079 O O . ILE A 1 249 ? -4.324 -18.525 -17.985 1.00 95.50 249 ILE A O 1
ATOM 2083 N N . ARG A 1 250 ? -3.688 -17.570 -16.059 1.00 95.00 250 ARG A N 1
ATOM 2084 C CA . ARG A 1 250 ? -2.323 -17.253 -16.520 1.00 95.00 250 ARG A CA 1
ATOM 2085 C C . ARG A 1 250 ? -1.382 -18.454 -16.503 1.00 95.00 250 ARG A C 1
ATOM 2087 O O . ARG A 1 250 ? -0.538 -18.559 -17.386 1.00 95.00 250 ARG A O 1
ATOM 2094 N N . PHE A 1 251 ? -1.515 -19.334 -15.512 1.00 95.94 251 PHE A N 1
ATOM 2095 C CA . PHE A 1 251 ? -0.504 -20.346 -15.185 1.00 95.94 251 PHE A CA 1
ATOM 2096 C C . PHE A 1 251 ? -1.046 -21.777 -15.065 1.00 95.94 251 PHE A C 1
ATOM 2098 O O . PHE A 1 251 ? -0.305 -22.677 -14.677 1.00 95.94 251 PHE A O 1
ATOM 2105 N N . ASN A 1 252 ? -2.336 -22.007 -15.336 1.00 95.62 252 ASN A N 1
ATOM 2106 C CA . ASN A 1 252 ? -3.037 -23.278 -15.093 1.00 95.62 252 ASN A CA 1
ATOM 2107 C C . ASN A 1 252 ? -2.930 -23.784 -13.637 1.00 95.62 252 ASN A C 1
ATOM 2109 O O . ASN A 1 252 ? -3.148 -24.962 -13.360 1.00 95.62 252 ASN A O 1
ATOM 2113 N N . ASN A 1 253 ? -2.608 -22.896 -12.691 1.00 94.69 253 ASN A N 1
ATOM 2114 C CA . ASN A 1 253 ? -2.472 -23.195 -11.270 1.00 94.69 253 ASN A CA 1
ATOM 2115 C C . ASN A 1 253 ? -2.913 -21.973 -10.441 1.00 94.69 253 ASN A C 1
ATOM 2117 O O . ASN A 1 253 ? -2.314 -20.906 -10.580 1.00 94.69 253 ASN A O 1
ATOM 2121 N N . PRO A 1 254 ? -3.928 -22.089 -9.561 1.00 93.38 254 PRO A N 1
ATOM 2122 C CA . PRO A 1 254 ? -4.407 -20.952 -8.773 1.00 93.38 254 PRO A CA 1
ATOM 2123 C C . PRO A 1 254 ? -3.368 -20.431 -7.767 1.00 93.38 254 PRO A C 1
ATOM 2125 O O . PRO A 1 254 ? -3.378 -19.250 -7.420 1.00 93.38 254 PRO A O 1
ATOM 2128 N N . LEU A 1 255 ? -2.462 -21.291 -7.298 1.00 91.00 255 LEU A N 1
ATOM 2129 C CA . LEU A 1 255 ? -1.448 -20.944 -6.299 1.00 91.00 255 LEU A CA 1
ATOM 2130 C C . LEU A 1 255 ? -0.147 -20.420 -6.922 1.00 91.00 255 LEU A C 1
ATOM 2132 O O . LEU A 1 255 ? 0.748 -19.999 -6.190 1.00 91.00 255 LEU A O 1
ATOM 2136 N N . GLU A 1 256 ? -0.038 -20.429 -8.250 1.00 90.44 256 GLU A N 1
ATOM 2137 C CA . GLU A 1 256 ? 1.128 -19.908 -8.953 1.00 90.44 256 GLU A CA 1
ATOM 2138 C C . GLU A 1 256 ? 1.043 -18.388 -9.111 1.00 90.44 256 GLU A C 1
ATOM 2140 O O . GLU A 1 256 ? 0.084 -17.851 -9.660 1.00 90.44 256 GLU A O 1
ATOM 2145 N N . TYR A 1 257 ? 2.080 -17.693 -8.652 1.00 84.06 257 TYR A N 1
ATOM 2146 C CA . TYR A 1 257 ? 2.177 -16.231 -8.704 1.00 84.06 257 TYR A CA 1
ATOM 2147 C C . TYR A 1 257 ? 2.933 -15.717 -9.936 1.00 84.06 257 TYR A C 1
ATOM 2149 O O . TYR A 1 257 ? 2.893 -14.522 -10.228 1.00 84.06 257 TYR A O 1
ATOM 2157 N N . GLY A 1 258 ? 3.626 -16.608 -10.645 1.00 89.81 258 GLY A N 1
ATOM 2158 C CA . GLY A 1 258 ? 4.535 -16.306 -11.745 1.00 89.81 258 GLY A CA 1
ATOM 2159 C C . GLY A 1 258 ? 6.008 -16.346 -11.335 1.00 89.81 258 GLY A C 1
ATOM 2160 O O . GLY A 1 258 ? 6.868 -16.316 -12.206 1.00 89.81 258 GLY A O 1
ATOM 2161 N N . PHE A 1 259 ? 6.322 -16.472 -10.039 1.00 87.62 259 PHE A N 1
ATOM 2162 C CA . PHE A 1 259 ? 7.706 -16.511 -9.551 1.00 87.62 259 PHE A CA 1
ATOM 2163 C C . PHE A 1 259 ? 8.472 -17.750 -10.014 1.00 87.62 259 PHE A C 1
ATOM 2165 O O . PHE A 1 259 ? 9.689 -17.688 -10.125 1.00 87.62 259 PHE A O 1
ATOM 2172 N N . ASN A 1 260 ? 7.805 -18.868 -10.307 1.00 89.75 260 ASN A N 1
ATOM 2173 C CA . ASN A 1 260 ? 8.505 -20.032 -10.860 1.00 89.75 260 ASN A CA 1
ATOM 2174 C C . ASN A 1 260 ? 8.949 -19.832 -12.315 1.00 89.75 260 ASN A C 1
ATOM 2176 O O . ASN A 1 260 ? 9.849 -20.529 -12.773 1.00 89.75 260 ASN A O 1
ATOM 2180 N N . TYR A 1 261 ? 8.351 -18.863 -13.007 1.00 92.81 261 TYR A N 1
ATOM 2181 C CA . TYR A 1 261 ? 8.567 -18.582 -14.424 1.00 92.81 261 TYR A CA 1
ATOM 2182 C C . TYR A 1 261 ? 9.166 -17.192 -14.670 1.00 92.81 261 TYR A C 1
ATOM 2184 O O . TYR A 1 261 ? 9.197 -16.742 -15.813 1.00 92.81 261 TYR A O 1
ATOM 2192 N N . ILE A 1 262 ? 9.558 -16.487 -13.604 1.00 94.31 262 ILE A N 1
ATOM 2193 C CA . ILE A 1 262 ? 10.027 -15.106 -13.674 1.00 94.31 262 ILE A CA 1
ATOM 2194 C C . ILE A 1 262 ? 11.409 -15.037 -14.329 1.00 94.31 262 ILE A C 1
ATOM 2196 O O . ILE A 1 262 ? 12.314 -15.790 -13.967 1.00 94.31 262 ILE A O 1
ATOM 2200 N N . ASP A 1 263 ? 11.560 -14.119 -15.276 1.00 94.19 263 ASP A N 1
ATOM 2201 C CA . ASP A 1 263 ? 12.842 -13.746 -15.861 1.00 94.19 263 ASP A CA 1
ATOM 2202 C C . ASP A 1 263 ? 13.480 -12.649 -15.000 1.00 94.19 263 ASP A C 1
ATOM 2204 O O . ASP A 1 263 ? 13.085 -11.487 -15.048 1.00 94.19 263 ASP A O 1
ATOM 2208 N N . GLU A 1 264 ? 14.423 -13.028 -14.144 1.00 91.31 264 GLU A N 1
ATOM 2209 C CA . GLU A 1 264 ? 15.056 -12.149 -13.157 1.00 91.31 264 GLU A CA 1
ATOM 2210 C C . GLU A 1 264 ? 16.586 -12.253 -13.220 1.00 91.31 264 GLU A C 1
ATOM 2212 O O . GLU A 1 264 ? 17.161 -13.059 -13.950 1.00 91.31 264 GLU A O 1
ATOM 2217 N N . THR A 1 265 ? 17.298 -11.442 -12.430 1.00 90.69 265 THR A N 1
ATOM 2218 C CA . THR A 1 265 ? 18.765 -11.561 -12.368 1.00 90.69 265 THR A CA 1
ATOM 2219 C C . THR A 1 265 ? 19.195 -12.952 -11.887 1.00 90.69 265 THR A C 1
ATOM 2221 O O . THR A 1 265 ? 18.627 -13.480 -10.929 1.00 90.69 265 THR A O 1
ATOM 2224 N N . LYS A 1 266 ? 20.281 -13.492 -12.458 1.00 90.06 266 LYS A N 1
ATOM 2225 C CA . LYS A 1 266 ? 20.824 -14.817 -12.103 1.00 90.06 266 LYS A CA 1
ATOM 2226 C C . LYS A 1 266 ? 21.003 -15.022 -10.593 1.00 90.06 266 LYS A C 1
ATOM 2228 O O . LYS A 1 266 ? 20.666 -16.068 -10.060 1.00 90.06 266 LYS A O 1
ATOM 2233 N N . HIS A 1 267 ? 21.462 -13.992 -9.879 1.00 90.06 267 HIS A N 1
ATOM 2234 C CA . HIS A 1 267 ? 21.615 -14.052 -8.424 1.00 90.06 267 HIS A CA 1
ATOM 2235 C C . HIS A 1 267 ? 20.293 -14.314 -7.679 1.00 90.06 267 HIS A C 1
ATOM 2237 O O . HIS A 1 267 ? 20.273 -15.077 -6.712 1.00 90.06 267 HIS A O 1
ATOM 2243 N N . LEU A 1 268 ? 19.200 -13.665 -8.092 1.00 88.56 268 LEU A N 1
ATOM 2244 C CA . LEU A 1 268 ? 17.881 -13.857 -7.481 1.00 88.56 268 LEU A CA 1
ATOM 2245 C C . LEU A 1 268 ? 17.289 -15.212 -7.866 1.00 88.56 268 LEU A C 1
ATOM 2247 O O . LEU A 1 268 ? 16.777 -15.908 -6.987 1.00 88.56 268 LEU A O 1
ATOM 2251 N N . GLN A 1 269 ? 17.472 -15.617 -9.125 1.00 90.25 269 GLN A N 1
ATOM 2252 C CA . GLN A 1 269 ? 17.087 -16.937 -9.609 1.00 90.25 269 GLN A CA 1
ATOM 2253 C C . GLN A 1 269 ? 17.746 -18.049 -8.782 1.00 90.25 269 GLN A C 1
ATOM 2255 O O . GLN A 1 269 ? 17.039 -18.892 -8.232 1.00 90.25 269 GLN A O 1
ATOM 2260 N N . ASP A 1 270 ? 19.068 -18.003 -8.590 1.00 91.00 270 ASP A N 1
ATOM 2261 C CA . ASP A 1 270 ? 19.807 -18.998 -7.799 1.00 91.00 270 ASP A CA 1
ATOM 2262 C C . ASP A 1 270 ? 19.275 -19.083 -6.353 1.00 91.00 270 ASP A C 1
ATOM 2264 O O . ASP A 1 270 ? 19.141 -20.162 -5.764 1.00 91.00 270 ASP A O 1
ATOM 2268 N N . LEU A 1 271 ? 18.950 -17.933 -5.747 1.00 87.81 271 LEU A N 1
ATOM 2269 C CA . LEU A 1 271 ? 18.387 -17.877 -4.396 1.00 87.81 271 LEU A CA 1
ATOM 2270 C C . LEU A 1 271 ? 16.982 -18.477 -4.326 1.00 87.81 271 LEU A C 1
ATOM 2272 O O . LEU A 1 271 ? 16.673 -19.158 -3.338 1.00 87.81 271 LEU A O 1
ATOM 2276 N N . ARG A 1 272 ? 16.153 -18.211 -5.338 1.00 89.00 272 ARG A N 1
ATOM 2277 C CA . ARG A 1 272 ? 14.783 -18.714 -5.451 1.00 89.00 272 ARG A CA 1
ATOM 2278 C C . ARG A 1 272 ? 14.764 -20.212 -5.720 1.00 89.00 272 ARG A C 1
ATOM 2280 O O . ARG A 1 272 ? 14.031 -20.917 -5.039 1.00 89.00 272 ARG A O 1
ATOM 2287 N N . GLU A 1 273 ? 15.580 -20.715 -6.637 1.00 89.56 273 GLU A N 1
ATOM 2288 C CA . GLU A 1 273 ? 15.684 -22.152 -6.921 1.00 89.56 273 GLU A CA 1
ATOM 2289 C C . GLU A 1 273 ? 16.186 -22.924 -5.694 1.00 89.56 273 GLU A C 1
ATOM 2291 O O . GLU A 1 273 ? 15.673 -23.994 -5.368 1.00 89.56 273 GLU A O 1
ATOM 2296 N N . LYS A 1 274 ? 17.123 -22.340 -4.936 1.00 90.06 274 LYS A N 1
ATOM 2297 C CA . LYS A 1 274 ? 17.665 -22.965 -3.724 1.00 90.06 274 LYS A CA 1
ATOM 2298 C C . LYS A 1 274 ? 16.703 -22.969 -2.533 1.00 90.06 274 LYS A C 1
ATOM 2300 O O . LYS A 1 274 ? 16.730 -23.904 -1.734 1.00 90.06 274 LYS A O 1
ATOM 2305 N N . ASN A 1 275 ? 15.941 -21.894 -2.324 1.00 86.88 275 ASN A N 1
ATOM 2306 C CA . ASN A 1 275 ? 15.169 -21.701 -1.086 1.00 86.88 275 ASN A CA 1
ATOM 2307 C C . ASN A 1 275 ? 13.650 -21.649 -1.292 1.00 86.88 275 ASN A C 1
ATOM 2309 O O . ASN A 1 275 ? 12.921 -21.562 -0.301 1.00 86.88 275 ASN A O 1
ATOM 2313 N N . GLY A 1 276 ? 13.189 -21.681 -2.539 1.00 86.00 276 GLY A N 1
ATOM 2314 C CA . GLY A 1 276 ? 11.832 -21.330 -2.931 1.00 86.00 276 GLY A CA 1
ATOM 2315 C C . GLY A 1 276 ? 11.586 -19.811 -2.940 1.00 86.00 276 GLY A C 1
ATOM 2316 O O . GLY A 1 276 ? 12.359 -19.038 -2.362 1.00 86.00 276 GLY A O 1
ATOM 2317 N N . PRO A 1 277 ? 10.471 -19.362 -3.546 1.00 78.56 277 PRO A N 1
ATOM 2318 C CA . PRO A 1 277 ? 10.059 -17.954 -3.533 1.00 78.56 277 PRO A CA 1
ATOM 2319 C C . PRO A 1 277 ? 9.669 -17.461 -2.127 1.00 78.56 277 PRO A C 1
ATOM 2321 O O . PRO A 1 277 ? 9.764 -16.271 -1.831 1.00 78.56 277 PRO A O 1
ATOM 2324 N N . PHE A 1 278 ? 9.281 -18.375 -1.230 1.00 81.56 278 PHE A N 1
ATOM 2325 C CA . PHE A 1 278 ? 8.984 -18.092 0.173 1.00 81.56 278 PHE A CA 1
ATOM 2326 C C . PHE A 1 278 ? 9.850 -18.967 1.077 1.00 81.56 278 PHE A C 1
ATOM 2328 O O . PHE A 1 278 ? 9.737 -20.188 1.064 1.00 81.56 278 PHE A O 1
ATOM 2335 N N . SER A 1 279 ? 10.694 -18.337 1.897 1.00 86.88 279 SER A N 1
ATOM 2336 C CA . SER A 1 279 ? 11.592 -19.048 2.807 1.00 86.88 279 SER A CA 1
ATOM 2337 C C . SER A 1 279 ? 11.679 -18.364 4.163 1.00 86.88 279 SER A C 1
ATOM 2339 O O . SER A 1 279 ? 11.954 -17.165 4.252 1.00 86.88 279 SER A O 1
ATOM 2341 N N . ILE A 1 280 ? 11.532 -19.143 5.239 1.00 90.19 280 ILE A N 1
ATOM 2342 C CA . ILE A 1 280 ? 11.689 -18.643 6.612 1.00 90.19 280 ILE A CA 1
ATOM 2343 C C . ILE A 1 280 ? 13.121 -18.165 6.895 1.00 90.19 280 ILE A C 1
ATOM 2345 O O . ILE A 1 280 ? 13.331 -17.302 7.744 1.00 90.19 280 ILE A O 1
ATOM 2349 N N . LYS A 1 281 ? 14.103 -18.645 6.118 1.00 89.81 281 LYS A N 1
ATOM 2350 C CA . LYS A 1 281 ? 15.501 -18.191 6.178 1.00 89.81 281 LYS A CA 1
ATOM 2351 C C . LYS A 1 281 ? 15.651 -16.696 5.881 1.00 89.81 281 LYS A C 1
ATOM 2353 O O . LYS A 1 281 ? 16.608 -16.081 6.339 1.00 89.81 281 LYS A O 1
ATOM 2358 N N . ASN A 1 282 ? 14.701 -16.103 5.153 1.00 87.75 282 ASN A N 1
ATOM 2359 C CA . ASN A 1 282 ? 14.710 -14.674 4.848 1.00 87.75 282 ASN A CA 1
ATOM 2360 C C . ASN A 1 282 ? 14.199 -13.817 6.017 1.00 87.75 282 ASN A C 1
ATOM 2362 O O . ASN A 1 282 ? 14.438 -12.612 6.023 1.00 87.75 282 ASN A O 1
ATOM 2366 N N . VAL A 1 283 ? 13.531 -14.404 7.022 1.00 91.56 283 VAL A N 1
ATOM 2367 C CA . VAL A 1 283 ? 12.930 -13.649 8.136 1.00 91.56 283 VAL A CA 1
ATOM 2368 C C . VAL A 1 283 ? 13.970 -12.847 8.926 1.00 91.56 283 VAL A C 1
ATOM 2370 O O . VAL A 1 283 ? 13.762 -11.642 9.062 1.00 91.56 283 VAL A O 1
ATOM 2373 N N . PRO A 1 284 ? 15.103 -13.415 9.391 1.00 94.00 284 PRO A N 1
ATOM 2374 C CA . PRO A 1 284 ? 16.101 -12.637 10.129 1.00 94.00 284 PRO A CA 1
ATOM 2375 C C . PRO A 1 284 ? 16.648 -11.457 9.319 1.00 94.00 284 PRO A C 1
ATOM 2377 O O . PRO A 1 284 ? 16.744 -10.342 9.826 1.00 94.00 284 PRO A O 1
ATOM 2380 N N . LYS A 1 285 ? 16.937 -11.681 8.032 1.00 90.56 285 LYS A N 1
ATOM 2381 C CA . LYS A 1 285 ? 17.461 -10.654 7.124 1.00 90.56 285 LYS A CA 1
ATOM 2382 C C . LYS A 1 285 ? 16.434 -9.548 6.852 1.00 90.56 285 LYS A C 1
ATOM 2384 O O . LYS A 1 285 ? 16.777 -8.373 6.884 1.00 90.56 285 LYS A O 1
ATOM 2389 N N . ASN A 1 286 ? 15.168 -9.902 6.644 1.00 90.88 286 ASN A N 1
ATOM 2390 C CA . ASN A 1 286 ? 14.096 -8.925 6.450 1.00 90.88 286 ASN A CA 1
ATOM 2391 C C . ASN A 1 286 ? 13.817 -8.122 7.727 1.00 90.88 286 ASN A C 1
ATOM 2393 O O . ASN A 1 286 ? 13.589 -6.917 7.652 1.00 90.88 286 ASN A O 1
ATOM 2397 N N . LEU A 1 287 ? 13.876 -8.760 8.902 1.00 93.12 287 LEU A N 1
ATOM 2398 C CA . LEU A 1 287 ? 13.766 -8.067 10.188 1.00 93.12 287 LEU A CA 1
ATOM 2399 C C . LEU A 1 287 ? 14.930 -7.099 10.404 1.00 93.12 287 LEU A C 1
ATOM 2401 O O . LEU A 1 287 ? 14.701 -5.988 10.875 1.00 93.12 287 LEU A O 1
ATOM 2405 N N . TRP A 1 288 ? 16.147 -7.486 10.016 1.00 94.12 288 TRP A N 1
ATOM 2406 C CA . TRP A 1 288 ? 17.299 -6.589 10.028 1.00 94.12 288 TRP A CA 1
ATOM 2407 C C . TRP A 1 288 ? 17.048 -5.355 9.155 1.00 94.12 288 TRP A C 1
ATOM 2409 O O . TRP A 1 288 ? 17.119 -4.235 9.658 1.00 94.12 288 TRP A O 1
ATOM 2419 N N . TYR A 1 289 ? 16.654 -5.538 7.891 1.00 91.62 289 TYR A N 1
ATOM 2420 C CA . TYR A 1 289 ? 16.350 -4.409 7.006 1.00 91.62 289 TYR A CA 1
ATOM 2421 C C . TYR A 1 289 ? 15.219 -3.523 7.523 1.00 91.62 289 TYR A C 1
ATOM 2423 O O . TYR A 1 289 ? 15.301 -2.302 7.434 1.00 91.62 289 TYR A O 1
ATOM 2431 N N . MET A 1 290 ? 14.177 -4.121 8.098 1.00 90.44 290 MET A N 1
ATOM 2432 C CA . MET A 1 290 ? 13.026 -3.383 8.607 1.00 90.44 290 MET A CA 1
ATOM 2433 C C . MET A 1 290 ? 13.336 -2.597 9.886 1.00 90.44 290 MET A C 1
ATOM 2435 O O . MET A 1 290 ? 12.758 -1.531 10.092 1.00 90.44 290 MET A O 1
ATOM 2439 N N . LEU A 1 291 ? 14.194 -3.115 10.770 1.00 91.38 291 LEU A N 1
ATOM 2440 C CA . LEU A 1 291 ? 14.370 -2.572 12.122 1.00 91.38 291 LEU A CA 1
ATOM 2441 C C . LEU A 1 291 ? 15.720 -1.891 12.349 1.00 91.38 291 LEU A C 1
ATOM 2443 O O . LEU A 1 291 ? 15.784 -0.967 13.160 1.00 91.38 291 LEU A O 1
ATOM 2447 N N . LEU A 1 292 ? 16.783 -2.318 11.668 1.00 91.38 292 LEU A N 1
ATOM 2448 C CA . LEU A 1 292 ? 18.165 -1.986 12.031 1.00 91.38 292 LEU A CA 1
ATOM 2449 C C . LEU A 1 292 ? 18.999 -1.393 10.894 1.00 91.38 292 LEU A C 1
ATOM 2451 O O . LEU A 1 292 ? 19.924 -0.651 11.194 1.00 91.38 292 LEU A O 1
ATOM 2455 N N . GLU A 1 293 ? 18.688 -1.669 9.626 1.00 91.12 293 GLU A N 1
ATOM 2456 C CA . GLU A 1 293 ? 19.492 -1.152 8.510 1.00 91.12 293 GLU A CA 1
ATOM 2457 C C . GLU A 1 293 ? 19.482 0.381 8.453 1.00 91.12 293 GLU A C 1
ATOM 2459 O O . GLU A 1 293 ? 18.423 1.010 8.389 1.00 91.12 293 GLU A O 1
ATOM 2464 N N . ILE A 1 294 ? 20.670 0.978 8.435 1.00 87.69 294 ILE A N 1
ATOM 2465 C CA . ILE A 1 294 ? 20.862 2.426 8.365 1.00 87.69 294 ILE A CA 1
ATOM 2466 C C . ILE A 1 294 ? 21.306 2.780 6.937 1.00 87.69 294 ILE A C 1
ATOM 2468 O O . ILE A 1 294 ? 22.164 2.082 6.394 1.00 87.69 294 ILE A O 1
ATOM 2472 N N . PRO A 1 295 ? 20.761 3.844 6.317 1.00 82.38 295 PRO A N 1
ATOM 2473 C CA . PRO A 1 295 ? 21.269 4.346 5.044 1.00 82.38 295 PRO A CA 1
ATOM 2474 C C . PRO A 1 295 ? 22.757 4.703 5.140 1.00 82.38 295 PRO A C 1
ATOM 2476 O O . PRO A 1 295 ? 23.198 5.297 6.126 1.00 82.38 295 PRO A O 1
ATOM 2479 N N . SER A 1 296 ? 23.533 4.374 4.111 1.00 82.06 296 SER A N 1
ATOM 2480 C CA . SER A 1 296 ? 24.946 4.746 4.051 1.00 82.06 296 SER A CA 1
ATOM 2481 C C . SER A 1 296 ? 25.090 6.219 3.678 1.00 82.06 296 SER A C 1
ATOM 2483 O O . SER A 1 296 ? 24.405 6.698 2.776 1.00 82.06 296 SER A O 1
ATOM 2485 N N . LEU A 1 297 ? 25.999 6.923 4.348 1.00 82.31 297 LEU A N 1
ATOM 2486 C CA . LEU A 1 297 ? 26.367 8.297 4.024 1.00 82.31 297 LEU A CA 1
ATOM 2487 C C . LEU A 1 297 ? 27.691 8.284 3.264 1.00 82.31 297 LEU A C 1
ATOM 2489 O O . LEU A 1 297 ? 28.699 7.836 3.810 1.00 82.31 297 LEU A O 1
ATOM 2493 N N . ASN A 1 298 ? 27.679 8.768 2.024 1.00 81.50 298 ASN A N 1
ATOM 2494 C CA . ASN A 1 298 ? 28.904 9.108 1.310 1.00 81.50 298 ASN A CA 1
ATOM 2495 C C . ASN A 1 298 ? 29.170 10.614 1.477 1.00 81.50 298 ASN A C 1
ATOM 2497 O O . ASN A 1 298 ? 28.237 11.419 1.463 1.00 81.50 298 ASN A O 1
ATOM 2501 N N . PHE A 1 299 ? 30.437 10.972 1.682 1.00 84.56 299 PHE A N 1
ATOM 2502 C CA . PHE A 1 299 ? 30.913 12.342 1.879 1.00 84.56 299 PHE A CA 1
ATOM 2503 C C . PHE A 1 299 ? 32.001 12.750 0.872 1.00 84.56 299 PHE A C 1
AT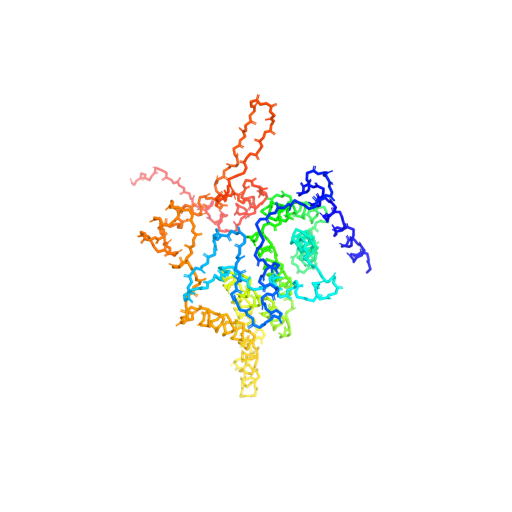OM 2505 O O . PHE A 1 299 ? 32.561 13.831 1.018 1.00 84.56 299 PHE A O 1
ATOM 2512 N N . GLU A 1 300 ? 32.322 11.912 -0.121 1.00 77.50 300 GLU A N 1
ATOM 2513 C CA . GLU A 1 300 ? 33.450 12.145 -1.038 1.00 77.50 300 GLU A CA 1
ATOM 2514 C C . GLU A 1 300 ? 33.293 13.423 -1.877 1.00 77.50 300 GLU A C 1
ATOM 2516 O O . GLU A 1 300 ? 34.221 14.222 -1.946 1.00 77.50 300 GLU A O 1
ATOM 2521 N N . GLU A 1 301 ? 32.116 13.659 -2.464 1.00 73.31 301 GLU A N 1
ATOM 2522 C CA . GLU A 1 301 ? 31.859 14.868 -3.271 1.00 73.31 301 GLU A CA 1
ATOM 2523 C C . GLU A 1 301 ? 30.698 15.716 -2.739 1.00 73.31 301 GLU A C 1
ATOM 2525 O O . GLU A 1 301 ? 30.701 16.945 -2.843 1.00 73.31 301 GLU A O 1
ATOM 2530 N N . LYS A 1 302 ? 29.672 15.064 -2.184 1.00 77.00 302 LYS A N 1
ATOM 2531 C CA . LYS A 1 302 ? 28.466 15.669 -1.603 1.00 77.00 302 LYS A CA 1
ATOM 2532 C C . LYS A 1 302 ? 27.988 14.778 -0.468 1.00 77.00 302 LYS A C 1
ATOM 2534 O O . LYS A 1 302 ? 28.311 13.596 -0.447 1.00 77.00 302 LYS A O 1
ATOM 2539 N N . ILE A 1 303 ? 27.184 15.332 0.439 1.00 76.88 303 ILE A N 1
ATOM 2540 C CA . ILE A 1 303 ? 26.435 14.519 1.401 1.00 76.88 303 ILE A CA 1
ATOM 2541 C C . ILE A 1 303 ? 25.401 13.721 0.602 1.00 76.88 303 ILE A C 1
ATOM 2543 O O . ILE A 1 303 ? 24.361 14.265 0.223 1.00 76.88 303 ILE A O 1
ATOM 2547 N N . ASP A 1 304 ? 25.709 12.457 0.324 1.00 74.44 304 ASP A N 1
ATOM 2548 C CA . ASP A 1 304 ? 24.820 11.538 -0.380 1.00 74.44 304 ASP A CA 1
ATOM 2549 C C . ASP A 1 304 ? 24.301 10.475 0.590 1.00 74.44 304 ASP A C 1
ATOM 2551 O O . ASP A 1 304 ? 25.049 9.651 1.122 1.00 74.44 304 ASP A O 1
ATOM 2555 N N . LEU A 1 305 ? 22.997 10.535 0.858 1.00 76.69 305 LEU A N 1
ATOM 2556 C CA . LEU A 1 305 ? 22.299 9.572 1.696 1.00 76.69 305 LEU A CA 1
ATOM 2557 C C . LEU A 1 305 ? 21.802 8.429 0.810 1.00 76.69 305 LEU A C 1
ATOM 2559 O O . LEU A 1 305 ? 20.690 8.463 0.275 1.00 76.69 305 LEU A O 1
ATOM 2563 N N . HIS A 1 306 ? 22.609 7.385 0.696 1.00 79.75 306 HIS A N 1
ATOM 2564 C CA . HIS A 1 306 ? 22.277 6.224 -0.109 1.00 79.75 306 HIS A CA 1
ATOM 2565 C C . HIS A 1 306 ? 21.421 5.232 0.696 1.00 79.75 306 HIS A C 1
ATOM 2567 O O . HIS A 1 306 ? 21.882 4.551 1.615 1.00 79.75 306 HIS A O 1
ATOM 2573 N N . SER A 1 307 ? 20.138 5.153 0.339 1.00 77.38 307 SER A N 1
ATOM 2574 C CA . SER A 1 307 ? 19.197 4.188 0.916 1.00 77.38 307 SER A CA 1
ATOM 2575 C C . SER A 1 307 ? 19.385 2.804 0.297 1.00 77.38 307 SER A C 1
ATOM 2577 O O . SER A 1 307 ? 19.525 2.663 -0.917 1.00 77.38 307 SER A O 1
ATOM 2579 N N . SER A 1 308 ? 19.332 1.758 1.119 1.00 79.62 308 SER A N 1
ATOM 2580 C CA . SER A 1 308 ? 19.429 0.380 0.635 1.00 79.62 308 SER A CA 1
ATOM 2581 C C . SER A 1 308 ? 18.169 -0.010 -0.139 1.00 79.62 308 SER A C 1
ATOM 2583 O O . SER A 1 308 ? 17.051 0.145 0.357 1.00 79.62 308 SER A O 1
ATOM 2585 N N . LEU A 1 309 ? 18.342 -0.581 -1.336 1.00 78.25 309 LEU A N 1
ATOM 2586 C CA . LEU A 1 309 ? 17.238 -1.120 -2.144 1.00 78.25 309 LEU A CA 1
ATOM 2587 C C . LEU A 1 309 ? 16.560 -2.335 -1.489 1.00 78.25 309 LEU A C 1
ATOM 2589 O O . LEU A 1 309 ? 15.435 -2.678 -1.840 1.00 78.25 309 LEU A O 1
ATOM 2593 N N . LYS A 1 310 ? 17.230 -2.996 -0.535 1.00 81.44 310 LYS A N 1
ATOM 2594 C CA . LYS A 1 310 ? 16.698 -4.175 0.172 1.00 81.44 310 LYS A CA 1
ATOM 2595 C C . LYS A 1 310 ? 15.764 -3.799 1.325 1.00 81.44 310 LYS A C 1
ATOM 2597 O O . LYS A 1 310 ? 14.930 -4.608 1.722 1.00 81.44 310 LYS A O 1
ATOM 2602 N N . GLY A 1 311 ? 15.899 -2.586 1.854 1.00 81.94 311 GLY A N 1
ATOM 2603 C CA . GLY A 1 311 ? 15.079 -2.055 2.936 1.00 81.94 311 GLY A CA 1
ATOM 2604 C C . GLY A 1 311 ? 15.890 -1.170 3.873 1.00 81.94 311 GLY A C 1
ATOM 2605 O O . GLY A 1 311 ? 17.112 -1.247 3.908 1.00 81.94 311 GLY A O 1
ATOM 2606 N N . ASN A 1 312 ? 15.196 -0.312 4.614 1.00 85.25 312 ASN A N 1
ATOM 2607 C CA . ASN A 1 312 ? 15.794 0.657 5.526 1.00 85.25 312 ASN A CA 1
ATOM 2608 C C . ASN A 1 312 ? 14.988 0.668 6.827 1.00 85.25 312 ASN A C 1
ATOM 2610 O O . ASN A 1 312 ? 13.762 0.501 6.801 1.00 85.25 312 ASN A O 1
ATOM 2614 N N . SER A 1 313 ? 15.670 0.885 7.950 1.00 89.31 313 SER A N 1
ATOM 2615 C CA . SER A 1 313 ? 15.072 0.816 9.278 1.00 89.31 313 SER A CA 1
ATOM 2616 C C . SER A 1 313 ? 13.940 1.823 9.438 1.00 89.31 313 SER A C 1
ATOM 2618 O O . SER A 1 313 ? 14.131 3.036 9.328 1.00 89.31 313 SER A O 1
ATOM 2620 N N . ILE A 1 314 ? 12.761 1.324 9.810 1.00 88.31 314 ILE A N 1
ATOM 2621 C CA . ILE A 1 314 ? 11.614 2.163 10.159 1.00 88.31 314 ILE A CA 1
ATOM 2622 C C . ILE A 1 314 ? 11.895 3.027 11.396 1.00 88.31 314 ILE A C 1
ATOM 2624 O O . ILE A 1 314 ? 11.359 4.125 11.524 1.00 88.31 314 ILE A O 1
ATOM 2628 N N . PHE A 1 315 ? 12.751 2.554 12.303 1.00 88.88 315 PHE A N 1
ATOM 2629 C CA . PHE A 1 315 ? 13.138 3.293 13.500 1.00 88.88 315 PHE A CA 1
ATOM 2630 C C . PHE A 1 315 ? 14.158 4.377 13.201 1.00 88.88 315 PHE A C 1
ATOM 2632 O O . PHE A 1 315 ? 14.066 5.451 13.784 1.00 88.88 315 PHE A O 1
ATOM 2639 N N . PHE A 1 316 ? 15.099 4.127 12.293 1.00 85.31 316 PHE A N 1
ATOM 2640 C CA . PHE A 1 316 ? 16.046 5.155 11.882 1.00 85.31 316 PHE A CA 1
ATOM 2641 C C . PHE A 1 316 ? 15.350 6.249 11.069 1.00 85.31 316 PHE A C 1
ATOM 2643 O O . PHE A 1 316 ? 15.512 7.432 11.357 1.00 85.31 316 PHE A O 1
ATOM 2650 N N . LEU A 1 317 ? 14.525 5.856 10.094 1.00 84.56 317 LEU A N 1
ATOM 2651 C CA . LEU A 1 317 ? 13.816 6.805 9.237 1.00 84.56 317 LEU A CA 1
ATOM 2652 C C . LEU A 1 317 ? 12.697 7.546 9.991 1.00 84.56 317 LEU A C 1
ATOM 2654 O O . LEU A 1 317 ? 12.437 8.718 9.725 1.00 84.56 317 LEU A O 1
ATOM 2658 N N . THR A 1 318 ? 12.066 6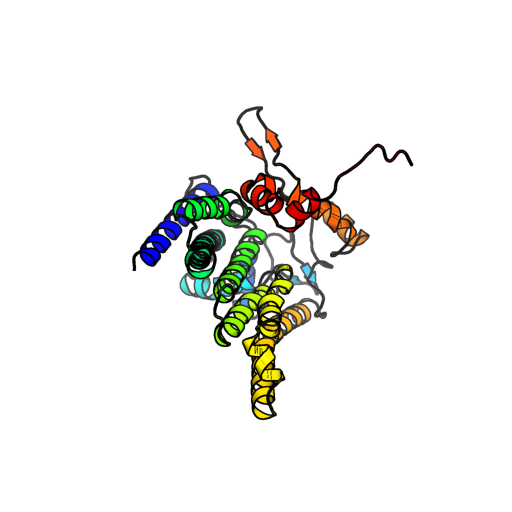.901 10.981 1.00 87.06 318 THR A N 1
ATOM 2659 C CA . THR A 1 318 ? 11.083 7.528 11.878 1.00 87.06 318 THR A CA 1
ATOM 2660 C C . THR A 1 318 ? 11.422 7.280 13.361 1.00 87.06 318 THR A C 1
ATOM 2662 O O . THR A 1 318 ? 10.762 6.469 14.026 1.00 87.06 318 THR A O 1
ATOM 2665 N N . PRO A 1 319 ? 12.377 8.026 13.953 1.00 84.75 319 PRO A N 1
ATOM 2666 C CA . PRO A 1 319 ? 12.792 7.848 15.352 1.00 84.75 319 PRO A CA 1
ATOM 2667 C C . PRO A 1 319 ? 11.658 7.895 16.387 1.00 84.75 319 PRO A C 1
ATOM 2669 O O . PRO A 1 319 ? 11.697 7.139 17.363 1.00 84.75 319 PRO A O 1
ATOM 2672 N N . PRO A 1 320 ? 10.582 8.685 16.202 1.00 85.38 320 PRO A N 1
ATOM 2673 C CA . PRO A 1 320 ? 9.453 8.646 17.129 1.00 85.38 320 PRO A CA 1
ATOM 2674 C C . PRO A 1 320 ? 8.737 7.292 17.213 1.00 85.38 320 PRO A C 1
ATOM 2676 O O . PRO A 1 320 ? 8.142 7.005 18.251 1.00 85.38 320 PRO A O 1
ATOM 2679 N N . LEU A 1 321 ? 8.815 6.427 16.193 1.00 84.00 321 LEU A N 1
ATOM 2680 C CA . LEU A 1 321 ? 8.284 5.061 16.291 1.00 84.00 321 LEU A CA 1
ATOM 2681 C C . LEU A 1 321 ? 9.091 4.209 17.275 1.00 84.00 321 LEU A C 1
ATOM 2683 O O . LEU A 1 321 ? 8.495 3.441 18.032 1.00 84.00 321 LEU A O 1
ATOM 2687 N N . LEU A 1 322 ? 10.412 4.399 17.339 1.00 84.75 322 LEU A N 1
ATOM 2688 C CA . LEU A 1 322 ? 11.245 3.770 18.363 1.00 84.75 322 LEU A CA 1
ATOM 2689 C C . LEU A 1 322 ? 10.862 4.280 19.755 1.00 84.75 322 LEU A C 1
ATOM 2691 O O . LEU A 1 322 ? 10.668 3.485 20.673 1.00 84.75 322 LEU A O 1
ATOM 2695 N N . ALA A 1 323 ? 10.669 5.592 19.909 1.00 83.12 323 ALA A N 1
ATOM 2696 C CA . ALA A 1 323 ? 10.237 6.169 21.181 1.00 83.12 323 ALA A CA 1
ATOM 2697 C C . ALA A 1 323 ? 8.876 5.609 21.641 1.00 83.12 323 ALA A C 1
ATOM 2699 O O . ALA A 1 323 ? 8.715 5.264 22.813 1.00 83.12 323 ALA A O 1
ATOM 2700 N N . ILE A 1 324 ? 7.911 5.455 20.725 1.00 81.88 324 ILE A N 1
ATOM 2701 C CA . ILE A 1 324 ? 6.609 4.828 21.011 1.00 81.88 324 ILE A CA 1
ATOM 2702 C C . ILE A 1 324 ? 6.786 3.362 21.423 1.00 81.88 324 ILE A C 1
ATOM 2704 O O . ILE A 1 324 ? 6.190 2.927 22.413 1.00 81.88 324 ILE A O 1
ATOM 2708 N N . PHE A 1 325 ? 7.616 2.608 20.699 1.00 82.12 325 PHE A N 1
ATOM 2709 C CA . PHE A 1 325 ? 7.909 1.210 21.012 1.00 82.12 325 PHE A CA 1
ATOM 2710 C C . PHE A 1 325 ? 8.514 1.057 22.419 1.00 82.12 325 PHE A C 1
ATOM 2712 O O . PHE A 1 325 ? 8.033 0.250 23.223 1.00 82.12 325 PHE A O 1
ATOM 2719 N N . LEU A 1 326 ? 9.498 1.893 22.760 1.00 81.75 326 LEU A N 1
ATOM 2720 C CA . LEU A 1 326 ? 10.149 1.916 24.075 1.00 81.75 326 LEU A CA 1
ATOM 2721 C C . LEU A 1 326 ? 9.214 2.395 25.198 1.00 81.75 326 LEU A C 1
ATOM 2723 O O . LEU A 1 326 ? 9.332 1.941 26.337 1.00 81.75 326 LEU A O 1
ATOM 2727 N N . ALA A 1 327 ? 8.256 3.272 24.892 1.00 78.38 327 ALA A N 1
ATOM 2728 C CA . ALA A 1 327 ? 7.262 3.751 25.851 1.00 78.38 327 ALA A CA 1
ATOM 2729 C C . ALA A 1 327 ? 6.158 2.721 26.168 1.00 78.38 327 ALA A C 1
ATOM 2731 O O . ALA A 1 327 ? 5.370 2.948 27.099 1.00 78.38 327 ALA A O 1
ATOM 2732 N N . SER A 1 328 ? 6.091 1.612 25.418 1.00 73.44 328 SER A N 1
ATOM 2733 C CA . SER A 1 328 ? 5.021 0.618 25.510 1.00 73.44 328 SER A CA 1
ATOM 2734 C C . SER A 1 328 ? 4.901 -0.019 26.910 1.00 73.44 328 SER A C 1
ATOM 2736 O O . SER A 1 328 ? 5.901 -0.229 27.606 1.00 73.44 328 SER A O 1
ATOM 2738 N N . PRO A 1 329 ? 3.682 -0.386 27.353 1.00 65.00 329 PRO A N 1
ATOM 2739 C CA . PRO A 1 329 ? 3.470 -1.029 28.653 1.00 65.00 329 PRO A CA 1
ATOM 2740 C C . PRO A 1 329 ? 4.261 -2.333 28.841 1.00 65.00 329 PRO A C 1
ATOM 2742 O O . PRO A 1 329 ? 4.670 -2.641 29.959 1.00 65.00 329 PRO A O 1
ATOM 2745 N N . ALA A 1 330 ? 4.516 -3.077 27.760 1.00 61.69 330 ALA A N 1
ATOM 2746 C CA . ALA A 1 330 ? 5.338 -4.287 27.781 1.00 61.69 330 ALA A CA 1
ATOM 2747 C C . ALA A 1 330 ? 6.796 -3.979 28.173 1.00 61.69 330 ALA A C 1
ATOM 2749 O O . ALA A 1 330 ? 7.362 -4.650 29.036 1.00 61.69 330 ALA A O 1
ATOM 2750 N N . MET A 1 331 ? 7.370 -2.898 27.634 1.00 57.06 331 MET A N 1
ATOM 2751 C CA . MET A 1 331 ? 8.708 -2.421 28.000 1.00 57.06 331 MET A CA 1
ATOM 2752 C C . MET A 1 331 ? 8.750 -1.827 29.416 1.00 57.06 331 MET A C 1
ATOM 2754 O O . MET A 1 331 ? 9.728 -2.016 30.139 1.00 57.06 331 MET A O 1
ATOM 2758 N N . ARG A 1 332 ? 7.663 -1.191 29.879 1.00 58.16 332 ARG A N 1
ATOM 2759 C CA . ARG A 1 332 ? 7.538 -0.745 31.283 1.00 58.16 332 ARG A CA 1
ATOM 2760 C C . ARG A 1 332 ? 7.506 -1.911 32.274 1.00 58.16 332 ARG A C 1
ATOM 2762 O O . ARG A 1 332 ? 8.021 -1.764 33.377 1.00 58.16 332 ARG A O 1
ATOM 2769 N N . ARG A 1 333 ? 6.949 -3.071 31.896 1.00 58.12 333 ARG A N 1
ATOM 2770 C CA . ARG A 1 333 ? 6.986 -4.290 32.728 1.00 58.12 333 ARG A CA 1
ATOM 2771 C C . ARG A 1 333 ? 8.396 -4.881 32.838 1.00 58.12 333 ARG A C 1
ATOM 2773 O O . ARG A 1 333 ? 8.729 -5.380 33.905 1.00 58.12 333 ARG A O 1
ATOM 2780 N N . ARG A 1 334 ? 9.256 -4.744 31.817 1.00 53.53 334 ARG A N 1
ATOM 2781 C CA . ARG A 1 334 ? 10.686 -5.118 31.912 1.00 53.53 334 ARG A CA 1
ATOM 2782 C C . ARG A 1 334 ? 11.455 -4.305 32.959 1.00 53.53 334 ARG A C 1
ATOM 2784 O O . ARG A 1 334 ? 12.347 -4.853 33.585 1.00 53.53 334 ARG A O 1
ATOM 2791 N N . LYS A 1 335 ? 11.067 -3.052 33.232 1.00 53.75 335 LYS A N 1
ATOM 2792 C CA . LYS A 1 335 ? 11.642 -2.251 34.336 1.00 53.75 335 LYS A CA 1
ATOM 2793 C C . LYS A 1 335 ? 11.274 -2.757 35.743 1.00 53.75 335 LYS A C 1
ATOM 2795 O O . LYS A 1 335 ? 11.774 -2.209 36.715 1.00 53.75 335 LYS A O 1
ATOM 2800 N N . LYS A 1 336 ? 10.411 -3.777 35.868 1.00 55.97 336 LYS A N 1
ATOM 2801 C CA . LYS A 1 336 ? 10.177 -4.509 37.129 1.00 55.97 336 LYS A CA 1
ATOM 2802 C C . LYS A 1 336 ? 11.089 -5.730 37.299 1.00 55.97 336 LYS A C 1
ATOM 2804 O O . LYS A 1 336 ? 11.016 -6.385 38.331 1.00 55.97 336 LYS A O 1
ATOM 2809 N N . ILE A 1 337 ? 11.913 -6.058 36.304 1.00 53.91 337 ILE A N 1
ATOM 2810 C CA . ILE A 1 337 ? 12.912 -7.119 36.421 1.00 53.91 337 ILE A CA 1
ATOM 2811 C C . ILE A 1 337 ? 14.135 -6.495 37.089 1.00 53.91 337 ILE A C 1
ATOM 2813 O O . ILE A 1 337 ? 14.885 -5.753 36.457 1.00 53.91 337 ILE A O 1
ATOM 2817 N N . VAL A 1 338 ? 14.299 -6.764 38.381 1.00 58.00 338 VAL A N 1
ATOM 2818 C CA . VAL A 1 338 ? 15.535 -6.463 39.104 1.00 58.00 338 VAL A CA 1
ATOM 2819 C C . VAL A 1 338 ? 16.534 -7.550 38.720 1.00 58.00 338 VAL A C 1
ATOM 2821 O O . VAL A 1 338 ? 16.379 -8.702 39.112 1.00 58.00 338 VAL A O 1
ATOM 2824 N N . TYR A 1 339 ? 17.528 -7.206 37.901 1.00 48.66 339 TYR A N 1
ATOM 2825 C CA . TYR A 1 339 ? 18.685 -8.073 37.700 1.00 48.66 339 TYR A CA 1
ATOM 2826 C C . TYR A 1 339 ? 19.554 -7.950 38.951 1.00 48.66 339 TYR A C 1
ATOM 2828 O O . TYR A 1 339 ? 20.163 -6.904 39.165 1.00 48.66 339 TYR A O 1
ATOM 2836 N N . ASN A 1 340 ? 19.546 -8.976 39.802 1.00 57.88 340 ASN A N 1
ATOM 2837 C CA . ASN A 1 340 ? 20.425 -9.054 40.962 1.00 57.88 340 ASN A CA 1
ATOM 2838 C C . ASN A 1 340 ? 21.593 -9.996 40.610 1.00 57.88 340 ASN A C 1
ATOM 2840 O O . ASN A 1 340 ? 21.439 -11.209 40.748 1.00 57.88 340 ASN A O 1
ATOM 2844 N N . PRO A 1 341 ? 22.724 -9.486 40.078 1.00 52.03 341 PRO A N 1
ATOM 2845 C CA . PRO A 1 341 ? 23.851 -10.321 39.644 1.00 52.03 341 PRO A CA 1
ATOM 2846 C C . PRO A 1 341 ? 24.554 -11.052 40.795 1.00 52.03 341 PRO A C 1
ATOM 2848 O O . PRO A 1 341 ? 25.390 -11.913 40.545 1.00 52.03 341 PRO A O 1
ATOM 2851 N N . LEU A 1 342 ? 24.226 -10.710 42.042 1.00 48.47 342 LEU A N 1
ATOM 2852 C CA . LEU A 1 342 ? 24.766 -11.308 43.254 1.00 48.47 342 LEU A CA 1
ATOM 2853 C C . LEU A 1 342 ? 23.611 -11.909 44.058 1.00 48.47 342 LEU A C 1
ATOM 2855 O O . LEU A 1 342 ? 23.112 -11.313 45.008 1.00 48.47 342 LEU A O 1
ATOM 2859 N N . PHE A 1 343 ? 23.164 -13.095 43.653 1.00 45.16 343 PHE A N 1
ATOM 2860 C CA . PHE A 1 343 ? 22.391 -13.965 44.535 1.00 45.16 343 PHE A CA 1
ATOM 2861 C C . PHE A 1 343 ? 23.405 -14.790 45.339 1.00 45.16 343 PHE A C 1
ATOM 2863 O O . PHE A 1 343 ? 23.813 -15.870 44.923 1.00 45.16 343 PHE A O 1
ATOM 2870 N N . LEU A 1 344 ? 23.895 -14.222 46.444 1.00 49.88 344 LEU A N 1
ATOM 2871 C CA . LEU A 1 344 ? 24.562 -15.002 47.486 1.00 49.88 344 LEU A CA 1
ATOM 2872 C C . LEU A 1 344 ? 23.444 -15.701 48.263 1.00 49.88 344 LEU A C 1
ATOM 2874 O O . LEU A 1 344 ? 22.667 -15.035 48.948 1.00 49.88 344 LEU A O 1
ATOM 2878 N N . GLY A 1 345 ? 23.301 -17.005 48.023 1.00 49.34 345 GLY A N 1
ATOM 2879 C CA . GLY A 1 345 ? 22.462 -17.889 48.831 1.00 49.34 345 GLY A CA 1
ATOM 2880 C C . GLY A 1 345 ? 23.053 -18.122 50.209 1.00 49.34 345 GLY A C 1
ATOM 2881 O O . GLY A 1 345 ? 24.295 -18.017 50.333 1.00 49.34 345 GLY A O 1
#

Sequence (345 aa):
MKHFLFSIIIFFIAFFVYFAVGTQYKFSPKWVLDYHNLLSQSLINFRLDIPNPPTTYDLAYFGGKWYATWGILPALILIPLQYIRGQFIPTFYLSILFSSMNIVFMYFLLLRIKREFLPQMSYFRIYIFLLLFAFGTTQFYIGTLGSVWHVDQIITSFLGMVGIYIIFRKKRKFIHYLTSIIFLSAAFLGRPTNALLSLLPITLYLCDPSVRTMLTFASKTSAVFARQVILLCLPFLFFLSTFFLFNYIRFNNPLEYGFNYIDETKHLQDLREKNGPFSIKNVPKNLWYMLLEIPSLNFEEKIDLHSSLKGNSIFFLTPPLLAIFLASPAMRRRKKIVYNPLFLG

Secondary structure (DSSP, 8-state):
-HHHHHHHHHHHHHHHHHHHHHTTTS-SPPP----HHHHHHHHHTT-SS-SS-S--TTEEEETTEEEESS-SHHHHHHHHHHHHHSS---HHHHHHHHHHHHHHHHHHHHHHHHHHT-TT--HHHHHHHHHHHHHSSHHHHHHT--SHHHHHHHHHHHHHHHHHHHH-SSS--HHHHHHHHHHHHHGGGT-GGGGGGGHHHHHHHHT-HHHHHHHHS-HHHHHHHHHHHHHHHHHHHHHHHHHHHHHHHHHS-TT--SGGGB---HHHHHHHHHH-SS-TTHHHHHHHHHHT--PEEE-SSS-EEE--TT---HHHH-HHHHHHHHHSHHHHHHTT----S----